Protein AF-P91517-F1 (afdb_monomer_lite)

InterPro domains:
  IPR002542 T20D4.11-like domain [PF01579] (38-197)
  IPR016638 Uncharacterised protein family UPF0376 [PIRSF015697] (1-198)

Sequence (199 aa):
MRGFLKFAILAAVLLALAYGDDEDEEASELERRRIRNCPEVTFKRMTGCVWEFGRFLKKVLFLDLEQRTLDRFRKSCLSMAECFDLIECKETGKFSRGKRIKDSCDVMNYLSKDFVPCLKRLERLDPAPTCFNKWKPFSDLNEVGPDTTPEEMEELCKNMLGKDNCMKDLVSRTCGGVMSQELVDRFEATSVFKQCDAD

Secondary structure (DSSP, 8-state):
-HHHHHHHHHHHHHHHHHS---------HHHHHHHHTSPP--HHHHHHHHHHHHHHHHHHHT--S-HHHHHHHHHHHHHHHHHHHHH----TTS--HHHHHHHHHHHHHHHHHTSHHHHHHHTT-SSPPHHHHH--TTHHHHH--TT--HHHHHHHHHHTTSGGGHHHHHHHHHH-HHHHHHHHHHHHTSTTGGGTT--

Foldseek 3Di:
DVVVVVVVVVVVVVVCVVCVDPPDDPQDPVRVVLVVQFADCDPVLVVQLVVLVVQLVVLVVVPDLDPVSLVSNLVSLLSNLVSQVNGDRDDPPADGPSLLSNLVSQLVSCCSPVVVVLVVQQVPDVVRDPLVVQDDLNPLSPPDDPPQDPVNLQCCLCQNCHHSVVNLVVCCVRPNNVVSVVNVVSSCPRRSNVCVPVD

Radius of gyration: 20.25 Å; chains: 1; bounding box: 51×62×45 Å

pLDDT: mean 76.57, std 15.53, range [36.84, 97.75]

Structure (mmCIF, N/CA/C/O backbone):
data_AF-P91517-F1
#
_entry.id   AF-P91517-F1
#
loop_
_atom_site.group_PDB
_atom_site.id
_atom_site.type_symbol
_atom_site.label_atom_id
_atom_site.label_alt_id
_atom_site.label_comp_id
_atom_site.label_asym_id
_atom_site.label_entity_id
_atom_site.label_seq_id
_atom_site.pdbx_PDB_ins_code
_atom_site.Cartn_x
_atom_site.Cartn_y
_atom_site.Cartn_z
_atom_site.occupancy
_atom_site.B_iso_or_equiv
_atom_site.auth_seq_id
_atom_site.auth_comp_id
_atom_site.auth_asym_id
_atom_site.auth_atom_id
_atom_site.pdbx_PDB_model_num
ATOM 1 N N . MET A 1 1 ? 6.687 43.510 -1.043 1.00 49.41 1 MET A N 1
ATOM 2 C CA . MET A 1 1 ? 8.048 43.115 -1.489 1.00 49.41 1 MET A CA 1
ATOM 3 C C . MET A 1 1 ? 8.543 41.789 -0.897 1.00 49.41 1 MET A C 1
ATOM 5 O O . MET A 1 1 ? 9.082 40.990 -1.646 1.00 49.41 1 MET A O 1
ATOM 9 N N . ARG A 1 2 ? 8.315 41.485 0.393 1.00 54.00 2 ARG A N 1
ATOM 10 C CA . ARG A 1 2 ? 8.827 40.263 1.067 1.00 54.00 2 ARG A CA 1
ATOM 11 C C . ARG A 1 2 ? 8.342 38.913 0.488 1.00 54.00 2 ARG A C 1
ATOM 13 O O . ARG A 1 2 ? 9.016 37.908 0.670 1.00 54.00 2 ARG A O 1
ATOM 20 N N . GLY A 1 3 ? 7.194 38.883 -0.200 1.00 49.84 3 GLY A N 1
ATOM 21 C CA . GLY A 1 3 ? 6.633 37.670 -0.821 1.00 49.84 3 GLY A CA 1
ATOM 22 C C . GLY A 1 3 ? 7.287 37.283 -2.153 1.00 49.84 3 GLY A C 1
ATOM 23 O O . GLY A 1 3 ? 7.595 36.115 -2.357 1.00 49.84 3 GLY A O 1
ATOM 24 N N . PHE A 1 4 ? 7.577 38.262 -3.018 1.00 60.88 4 PHE A N 1
ATOM 25 C CA . PHE A 1 4 ? 8.250 38.023 -4.303 1.00 60.88 4 PHE A CA 1
ATOM 26 C C . PHE A 1 4 ? 9.669 37.477 -4.116 1.00 60.88 4 PHE A C 1
ATOM 28 O O . PHE A 1 4 ? 10.083 36.595 -4.861 1.00 60.88 4 PHE A O 1
ATOM 35 N N . LEU A 1 5 ? 10.371 37.926 -3.069 1.00 66.31 5 LEU A N 1
ATOM 36 C CA . LEU A 1 5 ? 11.715 37.442 -2.751 1.00 66.31 5 LEU A CA 1
ATOM 37 C C . LEU A 1 5 ? 11.731 35.929 -2.459 1.00 66.31 5 LEU A C 1
ATOM 39 O O . LEU A 1 5 ? 12.640 35.235 -2.891 1.00 66.31 5 LEU A O 1
ATOM 43 N N . LYS A 1 6 ? 10.703 35.397 -1.778 1.00 68.00 6 LYS A N 1
ATOM 44 C CA . LYS A 1 6 ? 10.608 33.957 -1.472 1.00 68.00 6 LYS A CA 1
ATOM 45 C C . LYS A 1 6 ? 10.396 33.112 -2.727 1.00 68.00 6 LYS A C 1
ATOM 47 O O . LYS A 1 6 ? 11.026 32.070 -2.862 1.00 68.00 6 LYS A O 1
ATOM 52 N N . PHE A 1 7 ? 9.537 33.566 -3.642 1.00 69.00 7 PHE A N 1
ATOM 53 C CA . PHE A 1 7 ? 9.304 32.869 -4.910 1.00 69.00 7 PHE A CA 1
ATOM 54 C C . PHE A 1 7 ? 10.531 32.918 -5.826 1.00 69.00 7 PHE A C 1
ATOM 56 O O . PHE A 1 7 ? 10.845 31.913 -6.451 1.00 69.00 7 PHE A O 1
ATOM 63 N N . ALA A 1 8 ? 11.257 34.041 -5.853 1.00 68.44 8 ALA A N 1
ATOM 64 C CA . ALA A 1 8 ? 12.507 34.159 -6.601 1.00 68.44 8 ALA A CA 1
ATOM 65 C C . ALA A 1 8 ? 13.603 33.231 -6.050 1.00 68.44 8 ALA A C 1
ATOM 67 O O . ALA A 1 8 ? 14.271 32.565 -6.830 1.00 68.44 8 ALA A O 1
ATOM 68 N N . ILE A 1 9 ? 13.742 33.125 -4.721 1.00 75.75 9 ILE A N 1
ATOM 69 C CA . ILE A 1 9 ? 14.690 32.192 -4.090 1.00 75.75 9 ILE A CA 1
ATOM 70 C C . ILE A 1 9 ? 14.305 30.741 -4.396 1.00 75.75 9 ILE A C 1
ATOM 72 O O . ILE A 1 9 ? 15.164 29.966 -4.790 1.00 75.75 9 ILE A O 1
ATOM 76 N N . LEU A 1 10 ? 13.024 30.371 -4.282 1.00 72.00 10 LEU A N 1
ATOM 77 C CA . LEU A 1 10 ? 12.558 29.026 -4.643 1.00 72.00 10 LEU A CA 1
ATOM 78 C C . LEU A 1 10 ? 12.820 28.704 -6.120 1.00 72.00 10 LEU A C 1
ATOM 80 O O . LEU A 1 10 ? 13.284 27.613 -6.424 1.00 72.00 10 LEU A O 1
ATOM 84 N N . ALA A 1 11 ? 12.571 29.650 -7.029 1.00 67.88 11 ALA A N 1
ATOM 85 C CA . ALA A 1 11 ? 12.860 29.476 -8.450 1.00 67.88 11 ALA A CA 1
ATOM 86 C C . ALA A 1 11 ? 14.367 29.354 -8.723 1.00 67.88 11 ALA A C 1
ATOM 88 O O . ALA A 1 11 ? 14.764 28.504 -9.509 1.00 67.88 11 ALA A O 1
ATOM 89 N N . ALA A 1 12 ? 15.202 30.153 -8.052 1.00 68.00 12 ALA A N 1
ATOM 90 C CA . ALA A 1 12 ? 16.656 30.088 -8.173 1.00 68.00 12 ALA A CA 1
ATOM 91 C C . ALA A 1 12 ? 17.229 28.785 -7.603 1.00 68.00 12 ALA A C 1
ATOM 93 O O . ALA A 1 12 ? 18.100 28.199 -8.226 1.00 68.00 12 ALA A O 1
ATOM 94 N N . VAL A 1 13 ? 16.711 28.291 -6.473 1.00 73.94 13 VAL A N 1
ATOM 95 C CA . VAL A 1 13 ? 17.092 26.983 -5.914 1.00 73.94 13 VAL A CA 1
ATOM 96 C C . VAL A 1 13 ? 16.662 25.859 -6.853 1.00 73.94 13 VAL A C 1
ATOM 98 O O . VAL A 1 13 ? 17.449 24.964 -7.115 1.00 73.94 13 VAL A O 1
ATOM 101 N N . LEU A 1 14 ? 15.453 25.912 -7.422 1.00 61.59 14 LEU A N 1
ATOM 102 C CA . LEU A 1 14 ? 15.004 24.918 -8.404 1.00 61.59 14 LEU A CA 1
ATOM 103 C C . LEU A 1 14 ? 15.818 24.965 -9.703 1.00 61.59 14 LEU A C 1
ATOM 105 O O . LEU A 1 14 ? 16.096 23.917 -10.270 1.00 61.59 14 LEU A O 1
ATOM 109 N N . LEU A 1 15 ? 16.223 26.154 -10.157 1.00 59.94 15 LEU A N 1
ATOM 110 C CA . LEU A 1 15 ? 17.128 26.314 -11.296 1.00 59.94 15 LEU A CA 1
ATOM 111 C C . LEU A 1 15 ? 18.532 25.799 -10.965 1.00 59.94 15 LEU A C 1
ATOM 113 O O . LEU A 1 15 ? 19.093 25.072 -11.769 1.00 59.94 15 LEU A O 1
ATOM 117 N N . ALA A 1 16 ? 19.068 26.094 -9.782 1.00 56.78 16 ALA A N 1
ATOM 118 C CA . ALA A 1 16 ? 20.359 25.579 -9.330 1.00 56.78 16 ALA A CA 1
ATOM 119 C C . ALA A 1 16 ? 20.341 24.058 -9.108 1.00 56.78 16 ALA A C 1
ATOM 121 O O . ALA A 1 16 ? 21.356 23.413 -9.295 1.00 56.78 16 ALA A O 1
ATOM 122 N N . LEU A 1 17 ? 19.200 23.462 -8.753 1.00 58.12 17 LEU A N 1
ATOM 123 C CA . LEU A 1 17 ? 19.048 22.003 -8.695 1.00 58.12 17 LEU A CA 1
ATOM 124 C C . LEU A 1 17 ? 18.847 21.374 -10.083 1.00 58.12 17 LEU A C 1
ATOM 126 O O . LEU A 1 17 ? 19.152 20.202 -10.263 1.00 58.12 17 LEU A O 1
ATOM 130 N N . ALA A 1 18 ? 18.314 22.122 -11.052 1.00 56.59 18 ALA A N 1
ATOM 131 C CA . ALA A 1 18 ? 18.116 21.652 -12.425 1.00 56.59 18 ALA A CA 1
ATOM 132 C C . ALA A 1 18 ? 19.356 21.835 -13.317 1.00 56.59 18 ALA A C 1
ATOM 134 O O . ALA A 1 18 ? 19.486 21.127 -14.309 1.00 56.59 18 ALA A O 1
ATOM 135 N N . TYR A 1 19 ? 20.226 22.790 -12.978 1.00 44.59 19 TYR A N 1
ATOM 136 C CA . TYR A 1 19 ? 21.426 23.167 -13.733 1.00 44.59 19 TYR A CA 1
ATOM 137 C C . TYR A 1 19 ? 22.698 23.150 -12.876 1.00 44.59 19 TYR A C 1
ATOM 139 O O . TYR A 1 19 ? 23.691 23.740 -13.281 1.00 44.59 19 TYR A O 1
ATOM 147 N N . GLY A 1 20 ? 22.657 22.558 -11.680 1.00 40.06 20 GLY A N 1
ATOM 148 C CA . GLY A 1 20 ? 23.807 22.462 -10.784 1.00 40.06 20 GLY A CA 1
ATOM 149 C C . GLY A 1 20 ? 24.875 21.570 -11.390 1.00 40.06 20 GLY A C 1
ATOM 150 O O . GLY A 1 20 ? 24.823 20.364 -11.194 1.00 40.06 20 GLY A O 1
ATOM 151 N N . ASP A 1 21 ? 25.740 22.219 -12.164 1.00 39.28 21 ASP A N 1
ATOM 152 C CA . ASP A 1 21 ? 27.063 21.856 -12.657 1.00 39.28 21 ASP A CA 1
ATOM 153 C C . ASP A 1 21 ? 27.471 20.385 -12.482 1.00 39.28 21 ASP A C 1
ATOM 155 O O . ASP A 1 21 ? 27.988 19.972 -11.444 1.00 39.28 21 ASP A O 1
ATOM 159 N N . ASP A 1 22 ? 27.322 19.633 -13.576 1.00 40.72 22 ASP A N 1
ATOM 160 C CA . ASP A 1 22 ? 28.219 18.529 -13.916 1.00 40.72 22 ASP A CA 1
ATOM 161 C C . ASP A 1 22 ? 29.621 19.126 -14.187 1.00 40.72 22 ASP A C 1
ATOM 163 O O . ASP A 1 22 ? 30.014 19.335 -15.336 1.00 40.72 22 ASP A O 1
ATOM 167 N N . GLU A 1 23 ? 30.371 19.466 -13.136 1.00 39.88 23 GLU A N 1
ATOM 168 C CA . GLU A 1 23 ? 31.826 19.610 -13.241 1.00 39.88 23 GLU A CA 1
ATOM 169 C C . GLU A 1 23 ? 32.439 18.204 -13.283 1.00 39.88 23 GLU A C 1
ATOM 171 O O . GLU A 1 23 ? 32.551 17.527 -12.267 1.00 39.88 23 GLU A O 1
ATOM 176 N N . ASP A 1 24 ? 32.768 17.777 -14.505 1.00 37.88 24 ASP A N 1
ATOM 177 C CA . ASP A 1 24 ? 33.733 16.746 -14.907 1.00 37.88 24 ASP A CA 1
ATOM 178 C C . ASP A 1 24 ? 34.334 15.873 -13.783 1.00 37.88 24 ASP A C 1
ATOM 180 O O . ASP A 1 24 ? 35.500 16.014 -13.407 1.00 37.88 24 ASP A O 1
ATOM 184 N N . GLU A 1 25 ? 33.586 14.871 -13.326 1.00 41.53 25 GLU A N 1
ATOM 185 C CA . GLU A 1 25 ? 34.177 13.656 -12.766 1.00 41.53 25 GLU A CA 1
ATOM 186 C C . GLU A 1 25 ? 34.029 12.553 -13.813 1.00 41.53 25 GLU A C 1
ATOM 188 O O . GLU A 1 25 ? 32.977 12.420 -14.444 1.00 41.53 25 GLU A O 1
ATOM 193 N N . GLU A 1 26 ? 35.106 11.804 -14.075 1.00 44.44 26 GLU A N 1
ATOM 194 C CA . GLU A 1 26 ? 35.138 10.723 -15.060 1.00 44.44 26 GLU A CA 1
ATOM 195 C C . GLU A 1 26 ? 34.099 9.651 -14.710 1.00 44.44 26 GLU A C 1
ATOM 197 O O . GLU A 1 26 ? 34.399 8.633 -14.086 1.00 44.44 26 GLU A O 1
ATOM 202 N N . ALA A 1 27 ? 32.862 9.868 -15.154 1.00 49.25 27 ALA A N 1
ATOM 203 C CA . ALA A 1 27 ? 31.773 8.930 -15.011 1.00 49.25 27 ALA A CA 1
ATOM 204 C C . ALA A 1 27 ? 32.246 7.572 -15.534 1.00 49.25 27 ALA A C 1
ATOM 206 O O . ALA A 1 27 ? 32.703 7.434 -16.689 1.00 49.25 27 ALA A O 1
ATOM 207 N N . SER A 1 28 ? 32.142 6.567 -14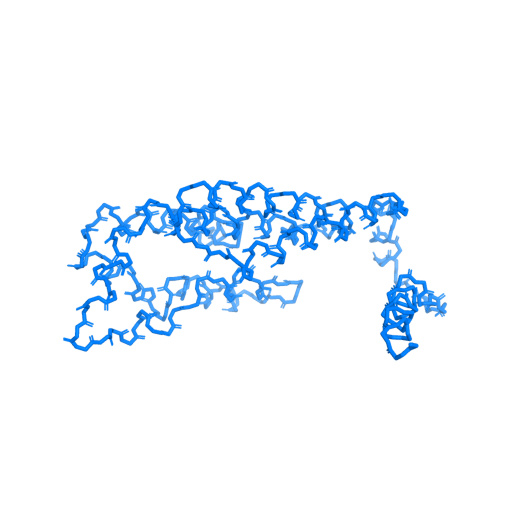.663 1.00 50.19 28 SER A N 1
ATOM 208 C CA . SER A 1 28 ? 32.474 5.186 -15.002 1.00 50.19 28 SER A CA 1
ATOM 209 C C . SER A 1 28 ? 31.757 4.783 -16.299 1.00 50.19 28 SER A C 1
ATOM 211 O O . SER A 1 28 ? 30.718 5.341 -16.661 1.00 50.19 28 SER A O 1
ATOM 213 N N . GLU A 1 29 ? 32.281 3.809 -17.048 1.00 52.25 29 GLU A N 1
ATOM 214 C CA . GLU A 1 29 ? 31.627 3.368 -18.293 1.00 52.25 29 GLU A CA 1
ATOM 215 C C . GLU A 1 29 ? 30.152 2.972 -18.059 1.00 52.25 29 GLU A C 1
ATOM 217 O O . GLU A 1 29 ? 29.293 3.212 -18.911 1.00 52.25 29 GLU A O 1
ATOM 222 N N . LEU A 1 30 ? 29.850 2.445 -16.866 1.00 48.69 30 LEU A N 1
ATOM 223 C CA . LEU A 1 30 ? 28.505 2.140 -16.379 1.00 48.69 30 LEU A CA 1
ATOM 224 C C . LEU A 1 30 ? 27.624 3.395 -16.292 1.00 48.69 30 LEU A C 1
ATOM 226 O O . LEU A 1 30 ? 26.482 3.386 -16.742 1.00 48.69 30 LEU A O 1
ATOM 230 N N . GLU A 1 31 ? 28.164 4.483 -15.760 1.00 51.06 31 GLU A N 1
ATOM 231 C CA . GLU A 1 31 ? 27.478 5.754 -15.549 1.00 51.06 31 GLU A CA 1
ATOM 232 C C . GLU A 1 31 ? 27.267 6.519 -16.859 1.00 51.06 31 GLU A C 1
ATOM 234 O O . GLU A 1 31 ? 26.167 6.999 -17.121 1.00 51.06 31 GLU A O 1
ATOM 239 N N . ARG A 1 32 ? 28.233 6.485 -17.786 1.00 50.44 32 ARG A N 1
ATOM 240 C CA . ARG A 1 32 ? 28.020 6.958 -19.168 1.00 50.44 32 ARG A CA 1
ATOM 241 C C . ARG A 1 32 ? 26.958 6.147 -19.909 1.00 50.44 32 ARG A C 1
ATOM 243 O O . ARG A 1 32 ? 26.173 6.709 -20.674 1.00 50.44 32 ARG A O 1
ATOM 250 N N . ARG A 1 33 ? 26.918 4.826 -19.704 1.00 49.91 33 ARG A N 1
ATOM 251 C CA . ARG A 1 33 ? 25.890 3.948 -20.288 1.00 49.91 33 ARG A CA 1
ATOM 252 C C . ARG A 1 33 ? 24.513 4.208 -19.655 1.00 49.91 33 ARG A C 1
ATOM 254 O O . ARG A 1 33 ? 23.519 4.171 -20.376 1.00 49.91 33 ARG A O 1
ATOM 261 N N . ARG A 1 34 ? 24.469 4.538 -18.356 1.00 49.75 34 ARG A N 1
ATOM 262 C CA . ARG A 1 34 ? 23.281 4.986 -17.610 1.00 49.75 34 ARG A CA 1
ATOM 263 C C . ARG A 1 34 ? 22.754 6.311 -18.177 1.00 49.75 34 ARG A C 1
ATOM 265 O O . ARG A 1 34 ? 21.620 6.325 -18.642 1.00 49.75 34 ARG A O 1
ATOM 272 N N . ILE A 1 35 ? 23.594 7.352 -18.274 1.00 56.47 35 ILE A N 1
ATOM 273 C CA . ILE A 1 35 ? 23.251 8.673 -18.847 1.00 56.47 35 ILE A CA 1
ATOM 274 C C . ILE A 1 35 ? 22.700 8.538 -20.274 1.00 56.47 35 ILE A C 1
ATOM 276 O O . ILE A 1 35 ? 21.678 9.132 -20.610 1.00 56.47 35 ILE A O 1
ATOM 280 N N . ARG A 1 36 ? 23.325 7.701 -21.116 1.00 55.62 36 ARG A N 1
ATOM 281 C CA . ARG A 1 36 ? 22.917 7.519 -22.522 1.00 55.62 36 ARG A CA 1
ATOM 282 C C . ARG A 1 36 ? 21.511 6.924 -22.687 1.00 55.62 36 ARG A C 1
ATOM 284 O O . ARG A 1 36 ? 20.892 7.132 -23.726 1.00 55.62 36 ARG A O 1
ATOM 291 N N . ASN A 1 37 ? 21.011 6.195 -21.689 1.00 60.69 37 ASN A N 1
ATOM 292 C CA . ASN A 1 37 ? 19.678 5.588 -21.713 1.00 60.69 37 ASN A CA 1
ATOM 293 C C . ASN A 1 37 ? 18.608 6.450 -21.023 1.00 60.69 37 ASN A C 1
ATOM 295 O O . ASN A 1 37 ? 17.437 6.059 -21.004 1.00 60.69 37 ASN A O 1
ATOM 299 N N . CYS A 1 38 ? 18.978 7.601 -20.455 1.00 66.19 38 CYS A N 1
ATOM 300 C CA . CYS A 1 38 ? 18.010 8.494 -19.841 1.00 66.19 38 CYS A CA 1
ATOM 301 C C . CYS A 1 38 ? 17.223 9.254 -20.925 1.00 66.19 38 CYS A C 1
ATOM 303 O O . CYS A 1 38 ? 17.808 9.723 -21.906 1.00 66.19 38 CYS A O 1
ATOM 305 N N . PRO A 1 39 ? 15.898 9.420 -20.772 1.00 66.69 39 PRO A N 1
ATOM 306 C CA . PRO A 1 39 ? 15.144 10.303 -21.648 1.00 66.69 39 PRO A CA 1
ATOM 307 C C . PRO A 1 39 ? 15.609 11.752 -21.462 1.00 66.69 39 PRO A C 1
ATOM 309 O O . PRO A 1 39 ? 15.755 12.226 -20.338 1.00 66.69 39 PRO A O 1
ATOM 312 N N . GLU A 1 40 ? 15.777 12.489 -22.562 1.00 66.44 40 GLU A N 1
ATOM 313 C CA . GLU A 1 40 ? 16.031 13.928 -22.488 1.00 66.44 40 GLU A CA 1
ATOM 314 C C . GLU A 1 40 ? 14.816 14.635 -21.856 1.00 66.44 40 GLU A C 1
ATOM 316 O O . GLU A 1 40 ? 13.685 14.612 -22.376 1.00 66.44 40 GLU A O 1
ATOM 321 N N . VAL A 1 41 ? 15.031 15.249 -20.691 1.00 67.00 41 VAL A N 1
ATOM 322 C CA . VAL A 1 41 ? 13.982 15.956 -19.955 1.00 67.00 41 VAL A CA 1
ATOM 323 C C . VAL A 1 41 ? 13.864 17.377 -20.491 1.00 67.00 41 VAL A C 1
ATOM 325 O O . VAL A 1 41 ? 14.519 18.307 -20.038 1.00 67.00 41 VAL A O 1
ATOM 328 N N . THR A 1 42 ? 12.976 17.574 -21.463 1.00 74.31 42 THR A N 1
ATOM 329 C CA . THR A 1 42 ? 12.686 18.927 -21.973 1.00 74.31 42 THR A CA 1
ATOM 330 C C . THR A 1 42 ? 12.067 19.825 -20.887 1.00 74.31 42 THR A C 1
ATOM 332 O O . THR A 1 42 ? 11.236 19.367 -20.095 1.00 74.31 42 THR A O 1
ATOM 335 N N . PHE A 1 43 ? 12.347 21.134 -20.920 1.00 74.69 43 PHE A N 1
ATOM 336 C CA . PHE A 1 43 ? 11.748 22.125 -20.006 1.00 74.69 43 PHE A CA 1
ATOM 337 C C . PHE A 1 43 ? 10.209 22.066 -19.962 1.00 74.69 43 PHE A C 1
ATOM 339 O O . PHE A 1 43 ? 9.597 22.196 -18.903 1.00 74.69 43 PHE A O 1
ATOM 346 N N . LYS A 1 44 ? 9.552 21.806 -21.102 1.00 75.75 44 LYS A N 1
ATOM 347 C CA . LYS A 1 44 ? 8.087 21.651 -21.178 1.00 75.75 44 LYS A CA 1
ATOM 348 C C . LYS A 1 44 ? 7.587 20.444 -20.373 1.00 75.75 44 LYS A C 1
ATOM 350 O O . LYS A 1 44 ? 6.546 20.528 -19.726 1.00 75.75 44 LYS A O 1
ATOM 355 N N . ARG A 1 45 ? 8.319 19.326 -20.403 1.00 74.69 45 ARG A N 1
ATOM 356 C CA . ARG A 1 45 ? 7.995 18.139 -19.595 1.00 74.69 45 ARG A CA 1
ATOM 357 C C . ARG A 1 45 ? 8.232 18.416 -18.117 1.00 74.69 45 ARG A C 1
ATOM 359 O O . ARG A 1 45 ? 7.338 18.162 -17.321 1.00 74.69 45 ARG A O 1
ATOM 366 N N . MET A 1 46 ? 9.371 19.017 -17.771 1.00 77.25 46 MET A N 1
ATOM 367 C CA . MET A 1 46 ? 9.703 19.385 -16.391 1.00 77.25 46 MET A CA 1
ATOM 368 C C . MET A 1 46 ? 8.671 20.350 -15.782 1.00 77.25 46 MET A C 1
ATOM 370 O O . MET A 1 46 ? 8.188 20.130 -14.676 1.00 77.25 46 MET A O 1
ATOM 374 N N . THR A 1 47 ? 8.259 21.387 -16.513 1.00 74.88 47 THR A N 1
ATOM 375 C CA . THR A 1 47 ? 7.233 22.333 -16.036 1.00 74.88 47 THR A CA 1
ATOM 376 C C . THR A 1 47 ? 5.850 21.691 -15.913 1.00 74.88 47 THR A C 1
ATOM 378 O O . THR A 1 47 ? 5.158 21.932 -14.924 1.00 74.88 47 THR A O 1
ATOM 381 N N . GLY A 1 48 ? 5.459 20.826 -16.857 1.00 80.81 48 GLY A N 1
ATOM 382 C CA . GLY A 1 48 ? 4.239 20.016 -16.743 1.00 80.81 48 GLY A CA 1
ATOM 383 C C . GLY A 1 48 ? 4.260 19.086 -15.523 1.00 80.81 48 GLY A C 1
ATOM 384 O O . GLY A 1 48 ? 3.276 18.990 -14.793 1.00 80.81 48 GLY A O 1
ATOM 385 N N . CYS A 1 49 ? 5.411 18.477 -15.251 1.00 80.50 49 CYS A N 1
ATOM 386 C CA . CYS A 1 49 ? 5.682 17.669 -14.067 1.00 80.50 49 CYS A CA 1
ATOM 387 C C . CYS A 1 49 ? 5.499 18.448 -12.757 1.00 80.50 49 CYS A C 1
ATOM 389 O O . CYS A 1 49 ? 4.746 18.028 -11.879 1.00 80.50 49 CYS A O 1
ATOM 391 N N . VAL A 1 50 ? 6.137 19.617 -12.644 1.00 78.12 50 VAL A N 1
ATOM 392 C CA . VAL A 1 50 ? 6.007 20.509 -11.479 1.00 78.12 50 VAL A CA 1
ATOM 393 C C . VAL A 1 50 ? 4.550 20.935 -11.272 1.00 78.12 50 VAL A C 1
ATOM 395 O O . VAL A 1 50 ? 4.071 21.000 -10.138 1.00 78.12 50 VAL A O 1
ATOM 398 N N . TRP A 1 51 ? 3.814 21.183 -12.357 1.00 78.06 51 TRP A N 1
ATOM 399 C CA . TRP A 1 51 ? 2.393 21.514 -12.294 1.00 78.06 51 TRP A CA 1
ATOM 400 C C . TRP A 1 51 ? 1.539 20.366 -11.740 1.00 78.06 51 TRP A C 1
ATOM 402 O O . TRP A 1 51 ? 0.717 20.585 -10.846 1.00 78.06 51 TRP A O 1
ATOM 412 N N . GLU A 1 52 ? 1.734 19.137 -12.225 1.00 78.00 52 GLU A N 1
ATOM 413 C CA . GLU A 1 52 ? 1.002 17.971 -11.717 1.00 78.00 52 GLU A CA 1
ATOM 414 C C . GLU A 1 52 ? 1.377 17.634 -10.269 1.00 78.00 52 GLU A C 1
ATOM 416 O O . GLU A 1 52 ? 0.488 17.322 -9.472 1.00 78.00 52 GLU A O 1
ATOM 421 N N . PHE A 1 53 ? 2.643 17.815 -9.885 1.00 74.06 53 PHE A N 1
ATOM 422 C CA . PHE A 1 53 ? 3.080 17.726 -8.491 1.00 74.06 53 PHE A CA 1
ATOM 423 C C . PHE A 1 53 ? 2.356 18.751 -7.604 1.00 74.06 53 PHE A C 1
ATOM 425 O O . PHE A 1 53 ? 1.777 18.394 -6.578 1.00 74.06 53 PHE A O 1
ATOM 432 N N . GLY A 1 54 ? 2.284 20.016 -8.032 1.00 73.50 54 GLY A N 1
ATOM 433 C CA . GLY A 1 54 ? 1.532 21.056 -7.323 1.00 73.50 54 GLY A CA 1
ATOM 434 C C . GLY A 1 54 ? 0.037 20.733 -7.202 1.00 73.50 54 GLY A C 1
ATOM 435 O O . GLY A 1 54 ? -0.568 20.932 -6.145 1.00 73.50 54 GLY A O 1
ATOM 436 N N . ARG A 1 55 ? -0.571 20.170 -8.255 1.00 75.38 55 ARG A N 1
ATOM 437 C CA . ARG A 1 55 ? -1.964 19.692 -8.225 1.00 75.38 55 ARG A CA 1
ATOM 438 C C . ARG A 1 55 ? -2.162 18.528 -7.260 1.00 75.38 55 ARG A C 1
ATOM 440 O O . ARG A 1 55 ? -3.197 18.484 -6.594 1.00 75.38 55 ARG A O 1
ATOM 447 N N . PHE A 1 56 ? -1.216 17.593 -7.214 1.00 71.75 56 PHE A N 1
ATOM 448 C CA . PHE A 1 56 ? -1.234 16.465 -6.292 1.00 71.75 56 PHE A CA 1
ATOM 449 C C . PHE A 1 56 ? -1.134 16.953 -4.847 1.00 71.75 56 PHE A C 1
ATOM 451 O O . PHE A 1 56 ? -2.049 16.685 -4.072 1.00 71.75 56 PHE A O 1
ATOM 458 N N . LEU A 1 57 ? -0.120 17.760 -4.516 1.00 70.88 57 LEU A N 1
ATOM 459 C CA . LEU A 1 57 ? 0.066 18.321 -3.174 1.00 70.88 57 LEU A CA 1
ATOM 460 C C . LEU A 1 57 ? -1.154 19.106 -2.699 1.00 70.88 57 LEU A C 1
ATOM 462 O O . LEU A 1 57 ? -1.614 18.907 -1.577 1.00 70.88 57 LEU A O 1
ATOM 466 N N . LYS A 1 58 ? -1.726 19.955 -3.563 1.00 73.62 58 LYS A N 1
ATOM 467 C CA . LYS A 1 58 ? -2.961 20.674 -3.238 1.00 73.62 58 LYS A CA 1
ATOM 468 C C . LYS A 1 58 ? -4.063 19.695 -2.834 1.00 73.62 58 LYS A C 1
ATOM 470 O O . LYS A 1 58 ? -4.751 19.934 -1.858 1.00 73.62 58 LYS A O 1
ATOM 475 N N . LYS A 1 59 ? -4.244 18.592 -3.558 1.00 69.56 59 LYS A N 1
ATOM 476 C CA . LYS A 1 59 ? -5.291 17.623 -3.219 1.00 69.56 59 LYS A CA 1
ATOM 477 C C . LYS A 1 59 ? -4.964 16.856 -1.949 1.00 69.56 59 LYS A C 1
ATOM 479 O O . LYS A 1 59 ? -5.856 16.785 -1.127 1.00 69.56 59 LYS A O 1
ATOM 484 N N . VAL A 1 60 ? -3.732 16.370 -1.761 1.00 67.00 60 VAL A N 1
ATOM 485 C CA . VAL A 1 60 ? -3.301 15.700 -0.515 1.00 67.00 60 VAL A CA 1
ATOM 486 C C . VAL A 1 60 ? -3.637 16.553 0.708 1.00 67.00 60 VAL A C 1
ATOM 488 O O . VAL A 1 60 ? -4.220 16.057 1.663 1.00 67.00 60 VAL A O 1
ATOM 491 N N . LEU A 1 61 ? -3.312 17.848 0.655 1.00 63.59 61 LEU A N 1
ATOM 492 C CA . LEU A 1 61 ? -3.537 18.782 1.761 1.00 63.59 61 LEU A CA 1
ATOM 493 C C . LEU A 1 61 ? -5.019 19.129 1.990 1.00 63.59 61 LEU A C 1
ATOM 495 O O . LEU A 1 61 ? -5.368 19.582 3.075 1.00 63.59 61 LEU A O 1
ATOM 499 N N . PHE A 1 62 ? -5.879 18.934 0.988 1.00 65.50 62 PHE A N 1
ATOM 500 C CA . PHE A 1 62 ? -7.319 19.220 1.041 1.00 65.50 62 PHE A CA 1
ATOM 501 C C . PHE A 1 62 ? -8.168 17.959 0.797 1.00 65.50 62 PHE A C 1
ATOM 503 O O . PHE A 1 62 ? -9.270 18.049 0.249 1.00 65.50 62 PHE A O 1
ATOM 510 N N . LEU A 1 63 ? -7.643 16.773 1.118 1.00 60.41 63 LEU A N 1
ATOM 511 C CA . LEU A 1 63 ? -8.351 15.508 0.932 1.00 60.41 63 LEU A CA 1
ATOM 512 C C . LEU A 1 63 ? -9.477 15.395 1.968 1.00 60.41 63 LEU A C 1
ATOM 514 O O . LEU A 1 63 ? -9.244 15.008 3.108 1.00 60.41 63 LEU A O 1
ATOM 518 N N . ASP A 1 64 ? -10.704 15.685 1.544 1.00 57.62 64 ASP A N 1
ATOM 519 C CA . ASP A 1 64 ? -11.912 15.156 2.182 1.00 57.62 64 ASP A CA 1
ATOM 520 C C . ASP A 1 64 ? -12.202 13.748 1.642 1.00 57.62 64 ASP A C 1
ATOM 522 O O . ASP A 1 64 ? -11.971 13.481 0.459 1.00 57.62 64 ASP A O 1
ATOM 526 N N . LEU A 1 65 ? -12.746 12.844 2.464 1.00 57.69 65 LEU A N 1
ATOM 527 C CA . LEU A 1 65 ? -13.091 11.458 2.081 1.00 57.69 65 LEU A CA 1
ATOM 528 C C . LEU A 1 65 ? -14.365 11.351 1.208 1.00 57.69 65 LEU A C 1
ATOM 530 O O . LEU A 1 65 ? -15.018 10.308 1.156 1.00 57.69 65 LEU A O 1
ATOM 534 N N . GLU A 1 66 ? -14.749 12.421 0.512 1.00 60.25 66 GLU A N 1
ATOM 535 C CA . GLU A 1 66 ? -15.861 12.396 -0.434 1.00 60.25 66 GLU A CA 1
ATOM 536 C C . GLU A 1 66 ? -15.494 11.649 -1.731 1.00 60.25 66 GLU A C 1
ATOM 538 O O . GLU A 1 66 ? -14.411 11.775 -2.293 1.00 60.25 66 GLU A O 1
ATOM 543 N N . GLN A 1 67 ? -16.429 10.903 -2.318 1.00 58.91 67 GLN A N 1
ATOM 544 C CA . GLN A 1 67 ? -16.137 10.100 -3.517 1.00 58.91 67 GLN A CA 1
ATOM 545 C C . GLN A 1 67 ? -15.586 10.924 -4.706 1.00 58.91 67 GLN A C 1
ATOM 547 O O . GLN A 1 67 ? -14.750 10.442 -5.474 1.00 58.91 67 GLN A O 1
ATOM 552 N N . ARG A 1 68 ? -16.027 12.184 -4.864 1.00 58.50 68 ARG A N 1
ATOM 553 C CA . ARG A 1 68 ? -15.568 13.082 -5.943 1.00 58.50 68 ARG A CA 1
ATOM 554 C C . ARG A 1 68 ? -14.142 13.595 -5.733 1.00 58.50 68 ARG A C 1
ATOM 556 O O . ARG A 1 68 ? -13.426 13.802 -6.717 1.00 58.50 68 ARG A O 1
ATOM 563 N N . THR A 1 69 ? -13.736 13.845 -4.492 1.00 72.94 69 THR A N 1
ATOM 564 C CA . THR A 1 69 ? -12.377 14.300 -4.165 1.00 72.94 69 THR A CA 1
ATOM 565 C C . THR A 1 69 ? -11.381 13.161 -4.368 1.00 72.94 69 THR A C 1
ATOM 567 O O . THR A 1 69 ? -10.309 13.403 -4.921 1.00 72.94 69 THR A O 1
ATOM 570 N N . LEU A 1 70 ? -11.780 11.919 -4.075 1.00 71.94 70 LEU A N 1
ATOM 571 C CA . LEU A 1 70 ? -10.963 10.717 -4.261 1.00 71.94 70 LEU A CA 1
ATOM 572 C C . LEU A 1 70 ? -10.657 10.389 -5.726 1.00 71.94 70 LEU A C 1
ATOM 574 O O . LEU A 1 70 ? -9.494 10.185 -6.067 1.00 71.94 70 LEU A O 1
ATOM 578 N N . ASP A 1 71 ? -11.647 10.420 -6.628 1.00 76.88 71 ASP A N 1
ATOM 579 C CA . ASP A 1 71 ? -11.389 10.213 -8.069 1.00 76.88 71 ASP A CA 1
ATOM 580 C C . ASP A 1 71 ? -10.433 11.284 -8.623 1.00 76.88 71 ASP A C 1
ATOM 582 O O . ASP A 1 71 ? -9.496 11.015 -9.383 1.00 76.88 71 ASP A O 1
ATOM 586 N N . ARG A 1 72 ? -10.623 12.533 -8.185 1.00 77.81 72 ARG A N 1
ATOM 587 C CA . ARG A 1 72 ? -9.767 13.652 -8.582 1.00 77.81 72 ARG A CA 1
ATOM 588 C C . ARG A 1 72 ? -8.352 13.518 -8.015 1.00 77.81 72 ARG A C 1
ATOM 590 O O . ARG A 1 72 ? -7.395 13.930 -8.682 1.00 77.81 72 ARG A O 1
ATOM 597 N N . PHE A 1 73 ? -8.223 13.007 -6.796 1.00 78.38 73 PHE A N 1
ATOM 598 C CA . PHE A 1 73 ? -6.951 12.704 -6.160 1.00 78.38 73 PHE A CA 1
ATOM 599 C C . PHE A 1 73 ? -6.221 11.594 -6.918 1.00 78.38 73 PHE A C 1
ATOM 601 O O . PHE A 1 73 ? -5.103 11.831 -7.377 1.00 78.38 73 PHE A O 1
ATOM 608 N N . ARG A 1 74 ? -6.895 10.466 -7.181 1.00 80.81 74 ARG A N 1
ATOM 609 C CA . ARG A 1 74 ? -6.358 9.348 -7.966 1.00 80.81 74 ARG A CA 1
ATOM 610 C C . ARG A 1 74 ? -5.803 9.818 -9.306 1.00 80.81 74 ARG A C 1
ATOM 612 O O . ARG A 1 74 ? -4.653 9.537 -9.618 1.00 80.81 74 ARG A O 1
ATOM 619 N N . LYS A 1 75 ? -6.576 10.603 -10.066 1.00 84.88 75 LYS A N 1
ATOM 620 C CA . LYS A 1 75 ? -6.123 11.173 -11.348 1.00 84.88 75 LYS A CA 1
ATOM 621 C C . LYS A 1 75 ? -4.851 12.013 -11.205 1.00 84.88 75 LYS A C 1
ATOM 623 O O . LYS A 1 75 ? -3.958 11.894 -12.027 1.00 84.88 75 LYS A O 1
ATOM 628 N N . SER A 1 76 ? -4.752 12.837 -10.156 1.00 83.81 76 SER A N 1
ATOM 629 C CA . SER A 1 76 ? -3.526 13.608 -9.878 1.00 83.81 76 SER A CA 1
ATOM 630 C C . SER A 1 76 ? -2.337 12.718 -9.552 1.00 83.81 76 SER A C 1
ATOM 632 O O . SER A 1 76 ? -1.224 13.012 -9.965 1.00 83.81 76 SER A O 1
ATOM 634 N N . CYS A 1 77 ? -2.580 11.663 -8.783 1.00 84.44 77 CYS A N 1
ATOM 635 C CA . CYS A 1 77 ? -1.551 10.733 -8.362 1.00 84.44 77 CYS A CA 1
ATOM 636 C C . CYS A 1 77 ? -0.998 9.958 -9.572 1.00 84.44 77 CYS A C 1
ATOM 638 O O . CYS A 1 77 ? 0.212 9.878 -9.748 1.00 84.44 77 CYS A O 1
ATOM 640 N N . LEU A 1 78 ? -1.873 9.503 -10.478 1.00 87.12 78 LEU A N 1
ATOM 641 C CA . LEU A 1 78 ? -1.468 8.862 -11.734 1.00 87.12 78 LEU A CA 1
ATOM 642 C C . LEU A 1 78 ? -0.717 9.820 -12.671 1.00 87.12 78 LEU A C 1
ATOM 644 O O . LEU A 1 78 ? 0.321 9.444 -13.202 1.00 87.12 78 LEU A O 1
ATOM 648 N N . SER A 1 79 ? -1.164 11.073 -12.814 1.00 86.25 79 SER A N 1
ATOM 649 C CA . SER A 1 79 ? -0.412 12.085 -13.574 1.00 86.25 79 SER A CA 1
ATOM 650 C C . SER A 1 79 ? 0.984 12.343 -12.996 1.00 86.25 79 SER A C 1
ATOM 652 O O . SER A 1 79 ? 1.938 12.559 -13.740 1.00 86.25 79 SER A O 1
ATOM 654 N N . MET A 1 80 ? 1.129 12.300 -11.669 1.00 82.56 80 MET A N 1
ATOM 655 C CA . MET A 1 80 ? 2.429 12.415 -11.012 1.00 82.56 80 MET A CA 1
ATOM 656 C C . MET A 1 80 ? 3.300 11.175 -11.254 1.00 82.56 80 MET A C 1
ATOM 658 O O . MET A 1 80 ? 4.480 11.322 -11.552 1.00 82.56 80 MET A O 1
ATOM 662 N N . ALA A 1 81 ? 2.7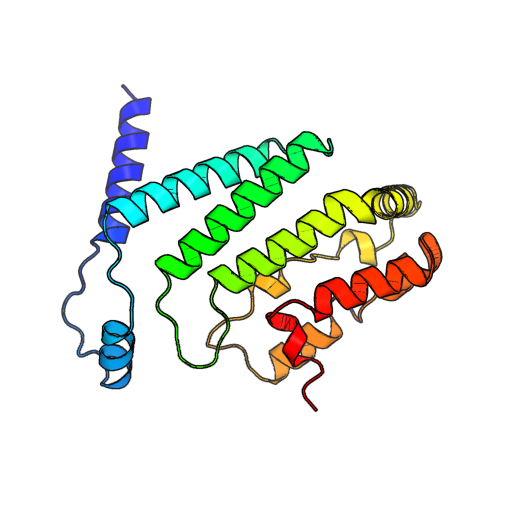30 9.970 -11.185 1.00 84.81 81 ALA A N 1
ATOM 663 C CA . ALA A 1 81 ? 3.433 8.734 -11.525 1.00 84.81 81 ALA A CA 1
ATOM 664 C C . ALA A 1 81 ? 3.990 8.767 -12.957 1.00 84.81 81 ALA A C 1
ATOM 666 O O . ALA A 1 81 ? 5.172 8.504 -13.165 1.00 84.81 81 ALA A O 1
ATOM 667 N N . GLU A 1 82 ? 3.161 9.168 -13.925 1.00 84.38 82 GLU A N 1
ATOM 668 C CA . GLU A 1 82 ? 3.560 9.338 -15.327 1.00 84.38 82 GLU A CA 1
ATOM 669 C C . GLU A 1 82 ? 4.676 10.375 -15.476 1.00 84.38 82 GLU A C 1
ATOM 671 O O . GLU A 1 82 ? 5.623 10.166 -16.226 1.00 84.38 82 GLU A O 1
ATOM 676 N N . CYS A 1 83 ? 4.599 11.481 -14.733 1.00 82.81 83 CYS A N 1
ATOM 677 C CA . CYS A 1 83 ? 5.668 12.468 -14.697 1.00 82.81 83 CYS A CA 1
ATOM 678 C C . CYS A 1 83 ? 6.999 11.855 -14.232 1.00 82.81 83 CYS A C 1
ATOM 680 O O . CYS A 1 83 ? 8.018 12.053 -14.892 1.00 82.81 83 CYS A O 1
ATOM 682 N N . PHE A 1 84 ? 6.999 11.098 -13.130 1.00 81.31 84 PHE A N 1
ATOM 683 C CA . PHE A 1 84 ? 8.215 10.451 -12.641 1.00 81.31 84 PHE A CA 1
ATOM 684 C C . PHE A 1 84 ? 8.751 9.422 -13.637 1.00 81.31 84 PHE A C 1
ATOM 686 O O . PHE A 1 84 ? 9.942 9.440 -13.917 1.00 81.31 84 PHE A O 1
ATOM 693 N N . ASP A 1 85 ? 7.885 8.620 -14.258 1.00 80.56 85 ASP A N 1
ATOM 694 C CA . ASP A 1 85 ? 8.287 7.683 -15.315 1.00 80.56 85 ASP A CA 1
ATOM 695 C C . ASP A 1 85 ? 8.934 8.381 -16.529 1.00 80.56 85 ASP A C 1
ATOM 697 O O . ASP A 1 85 ? 9.745 7.768 -17.226 1.00 80.56 85 ASP A O 1
ATOM 701 N N . LEU A 1 86 ? 8.574 9.641 -16.806 1.00 74.94 86 LEU A N 1
ATOM 702 C CA . LEU A 1 86 ? 9.121 10.425 -17.919 1.00 74.94 86 LEU A CA 1
ATOM 703 C C . LEU A 1 86 ? 10.476 11.068 -17.618 1.00 74.94 86 LEU A C 1
ATOM 705 O O . LEU A 1 86 ? 11.230 11.316 -18.559 1.00 74.94 86 LEU A O 1
ATOM 709 N N . ILE A 1 87 ? 10.751 11.405 -16.357 1.00 72.19 87 ILE A N 1
ATOM 710 C CA . ILE A 1 87 ? 12.002 12.068 -15.947 1.00 72.19 87 ILE A CA 1
ATOM 711 C C . ILE A 1 87 ? 13.020 11.097 -15.357 1.00 72.19 87 ILE A C 1
ATOM 713 O O . ILE A 1 87 ? 14.19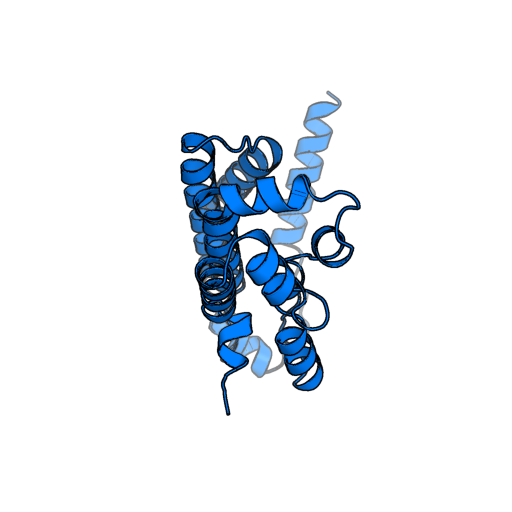0 11.437 -15.221 1.00 72.19 87 ILE A O 1
ATOM 717 N N . GLU A 1 88 ? 12.582 9.906 -14.965 1.00 71.94 88 GLU A N 1
ATOM 718 C CA . GLU A 1 88 ? 13.446 8.927 -14.338 1.00 71.94 88 GLU A CA 1
ATOM 719 C C . GLU A 1 88 ? 14.338 8.234 -15.362 1.00 71.94 88 GLU A C 1
ATOM 721 O O . GLU A 1 88 ? 13.884 7.672 -16.365 1.00 71.94 88 GLU A O 1
ATOM 726 N N . CYS A 1 89 ? 15.632 8.227 -15.059 1.00 69.94 89 CYS A N 1
ATOM 727 C CA . CYS A 1 89 ? 16.570 7.376 -15.752 1.00 69.94 89 CYS A CA 1
ATOM 728 C C . CYS A 1 89 ? 16.407 5.942 -15.252 1.00 69.94 89 CYS A C 1
ATOM 730 O O . CYS A 1 89 ? 16.701 5.635 -14.097 1.00 69.94 89 CYS A O 1
ATOM 732 N N . LYS A 1 90 ? 15.890 5.064 -16.111 1.00 65.62 90 LYS A N 1
ATOM 733 C CA . LYS A 1 90 ? 15.658 3.666 -15.748 1.00 65.62 90 LYS A CA 1
ATOM 734 C C . LYS A 1 90 ? 16.994 2.945 -15.604 1.00 65.62 90 LYS A C 1
ATOM 736 O O . LYS A 1 90 ? 17.676 2.706 -16.598 1.00 65.62 90 LYS A O 1
ATOM 741 N N . GLU A 1 91 ? 17.330 2.530 -14.391 1.00 60.66 91 GLU A N 1
ATOM 742 C CA . GLU A 1 91 ? 18.316 1.470 -14.204 1.00 60.66 91 GLU A CA 1
ATOM 743 C C . GLU A 1 91 ? 17.697 0.126 -14.609 1.00 60.66 91 GLU A C 1
ATOM 745 O O . GLU A 1 91 ? 16.544 -0.178 -14.292 1.00 60.66 91 GLU A O 1
ATOM 750 N N . THR A 1 92 ? 18.444 -0.686 -15.356 1.00 50.69 92 THR A N 1
ATOM 751 C CA . THR A 1 92 ? 17.995 -2.015 -15.780 1.00 50.69 92 THR A CA 1
ATOM 752 C C . THR A 1 92 ? 17.755 -2.901 -14.561 1.00 50.69 92 THR A C 1
ATOM 754 O O . THR A 1 92 ? 18.692 -3.182 -13.822 1.00 50.69 92 THR A O 1
ATOM 757 N N . GLY A 1 93 ? 16.519 -3.375 -14.380 1.00 51.38 93 GLY A N 1
ATOM 758 C CA . GLY A 1 93 ? 16.184 -4.429 -13.414 1.00 51.38 93 GLY A CA 1
ATOM 759 C C . GLY A 1 93 ? 15.385 -3.997 -12.180 1.00 51.38 93 GLY A C 1
ATOM 760 O O . GLY A 1 93 ? 14.872 -4.873 -11.494 1.00 51.38 93 GLY A O 1
ATOM 761 N N . LYS A 1 94 ? 15.197 -2.696 -11.913 1.00 60.59 94 LYS A N 1
ATOM 762 C CA . LYS A 1 94 ? 14.366 -2.215 -10.787 1.00 60.59 94 LYS A CA 1
ATOM 763 C C . LYS A 1 94 ? 13.153 -1.409 -11.265 1.00 60.59 94 LYS A C 1
ATOM 765 O O . LYS A 1 94 ? 13.148 -0.843 -12.358 1.00 60.59 94 LYS A O 1
ATOM 770 N N . PHE A 1 95 ? 12.076 -1.399 -10.474 1.00 65.56 95 PHE A N 1
ATOM 771 C CA . PHE A 1 95 ? 10.862 -0.647 -10.808 1.00 65.56 95 PHE A CA 1
ATOM 772 C C . PHE A 1 95 ? 11.127 0.856 -10.767 1.00 65.56 95 PHE A C 1
ATOM 774 O O . PHE A 1 95 ? 11.751 1.335 -9.823 1.00 65.56 95 PHE A O 1
ATOM 781 N N . SER A 1 96 ? 10.602 1.603 -11.740 1.00 73.56 96 SER A N 1
ATOM 782 C CA . SER A 1 96 ? 10.667 3.064 -11.728 1.00 73.56 96 SER A CA 1
ATOM 783 C C . SER A 1 96 ? 9.978 3.627 -10.476 1.00 73.56 96 SER A C 1
ATOM 785 O O . SER A 1 96 ? 8.948 3.115 -10.029 1.00 73.56 96 SER A O 1
ATOM 787 N N . ARG A 1 97 ? 10.519 4.698 -9.897 1.00 75.94 97 ARG A N 1
ATOM 788 C CA . ARG A 1 97 ? 9.844 5.592 -8.950 1.00 75.94 97 ARG A CA 1
ATOM 789 C C . ARG A 1 97 ? 8.455 5.962 -9.457 1.00 75.94 97 ARG A C 1
ATOM 791 O O . ARG A 1 97 ? 7.520 5.954 -8.663 1.00 75.94 97 ARG A O 1
ATOM 798 N N . GLY A 1 98 ? 8.284 6.211 -10.758 1.00 80.56 98 GLY A N 1
ATOM 799 C CA . GLY A 1 98 ? 6.953 6.427 -11.333 1.00 80.56 98 GLY A CA 1
ATOM 800 C C . GLY A 1 98 ? 6.016 5.228 -11.140 1.00 80.56 98 GLY A C 1
ATOM 801 O O . GLY A 1 98 ? 4.892 5.400 -10.665 1.00 80.56 98 GLY A O 1
ATOM 802 N N . LYS A 1 99 ? 6.494 3.997 -11.353 1.00 83.44 99 LYS A N 1
ATOM 803 C CA . LYS A 1 99 ? 5.733 2.775 -11.055 1.00 83.44 99 LYS A CA 1
ATOM 804 C C . LYS A 1 99 ? 5.431 2.605 -9.561 1.00 83.44 99 LYS A C 1
ATOM 806 O O . LYS A 1 99 ? 4.293 2.296 -9.228 1.00 83.44 99 LYS A O 1
ATOM 811 N N . ARG A 1 100 ? 6.381 2.875 -8.658 1.00 82.56 100 ARG A N 1
ATOM 812 C CA . ARG A 1 100 ? 6.140 2.820 -7.197 1.00 82.56 100 ARG A CA 1
ATOM 813 C C . ARG A 1 100 ? 5.096 3.840 -6.742 1.00 82.56 100 ARG A C 1
ATOM 815 O O . ARG A 1 100 ? 4.217 3.526 -5.936 1.00 82.56 100 ARG A O 1
ATOM 822 N N . ILE A 1 101 ? 5.140 5.046 -7.309 1.00 83.44 101 ILE A N 1
ATOM 823 C CA . ILE A 1 101 ? 4.114 6.067 -7.085 1.00 83.44 101 ILE A CA 1
ATOM 824 C C . ILE A 1 101 ? 2.773 5.561 -7.601 1.00 83.44 101 ILE A C 1
ATOM 826 O O . ILE A 1 101 ? 1.799 5.619 -6.860 1.00 83.44 101 ILE A O 1
ATOM 830 N N . LYS A 1 102 ? 2.712 5.013 -8.820 1.00 86.81 102 LYS A N 1
ATOM 831 C CA . LYS A 1 102 ? 1.481 4.442 -9.385 1.00 86.81 102 LYS A CA 1
ATOM 832 C C . LYS A 1 102 ? 0.871 3.374 -8.478 1.00 86.81 102 LYS A C 1
ATOM 834 O O . LYS A 1 102 ? -0.329 3.425 -8.215 1.00 86.81 102 LYS A O 1
ATOM 839 N N . ASP A 1 103 ? 1.684 2.457 -7.967 1.00 88.44 103 ASP A N 1
ATOM 840 C CA . ASP A 1 103 ? 1.218 1.405 -7.065 1.00 88.44 103 ASP A CA 1
ATOM 841 C C . ASP A 1 103 ? 0.694 1.995 -5.750 1.00 88.44 103 ASP A C 1
ATOM 843 O O . ASP A 1 103 ? -0.404 1.652 -5.308 1.00 88.44 103 ASP A O 1
ATOM 847 N N . SER A 1 104 ? 1.413 2.970 -5.183 1.00 85.00 104 SER A N 1
ATOM 848 C CA . SER A 1 104 ? 0.970 3.716 -3.999 1.00 85.00 104 SER A CA 1
ATOM 849 C C . SER A 1 104 ? -0.360 4.438 -4.247 1.00 85.00 104 SER A C 1
ATOM 851 O O . SER A 1 104 ? -1.246 4.422 -3.392 1.00 85.00 104 SER A O 1
ATOM 853 N N . CYS A 1 105 ? -0.547 5.034 -5.430 1.00 85.56 105 CYS A N 1
ATOM 854 C CA . CYS A 1 105 ? -1.796 5.679 -5.832 1.00 85.56 105 CYS A CA 1
ATOM 855 C C . CYS A 1 105 ? -2.965 4.697 -5.870 1.00 85.56 105 CYS A C 1
ATOM 857 O O . CYS A 1 105 ? -4.072 5.030 -5.443 1.00 85.56 105 CYS A O 1
ATOM 859 N N . ASP A 1 106 ? -2.741 3.505 -6.417 1.00 87.31 106 ASP A N 1
ATOM 860 C CA . ASP A 1 106 ? -3.783 2.500 -6.554 1.00 87.31 106 ASP A CA 1
ATOM 861 C C . ASP A 1 106 ? -4.152 1.869 -5.200 1.00 87.31 106 ASP A C 1
ATOM 863 O O . ASP A 1 106 ? -5.344 1.689 -4.929 1.00 87.31 106 ASP A O 1
ATOM 867 N N . VAL A 1 107 ? -3.171 1.612 -4.325 1.00 87.81 107 VAL A N 1
ATOM 868 C CA . VAL A 1 107 ? -3.409 1.188 -2.932 1.00 87.81 107 VAL A CA 1
ATOM 869 C C . VAL A 1 107 ? -4.174 2.267 -2.170 1.00 87.81 107 VAL A C 1
ATOM 871 O O . VAL A 1 107 ? -5.199 1.978 -1.556 1.00 87.81 107 VAL A O 1
ATOM 874 N N . MET A 1 108 ? -3.752 3.531 -2.259 1.00 85.00 108 MET A N 1
ATOM 875 C CA . MET A 1 108 ? -4.443 4.636 -1.591 1.00 85.00 108 MET A CA 1
ATOM 876 C C . MET A 1 108 ? -5.878 4.800 -2.089 1.00 85.00 108 MET A C 1
ATOM 878 O O . MET A 1 108 ? -6.791 4.994 -1.294 1.00 85.00 108 MET A O 1
ATOM 882 N N . ASN A 1 109 ? -6.106 4.658 -3.395 1.00 84.62 109 ASN A N 1
ATOM 883 C CA . ASN A 1 109 ? -7.451 4.702 -3.952 1.00 84.62 109 ASN A CA 1
ATOM 884 C C . ASN A 1 109 ? -8.348 3.579 -3.401 1.00 84.62 109 ASN A C 1
ATOM 886 O O . ASN A 1 109 ? -9.516 3.834 -3.122 1.00 84.62 109 ASN A O 1
ATOM 890 N N . TYR A 1 110 ? -7.822 2.362 -3.238 1.00 87.62 110 TYR A N 1
ATOM 891 C CA . TYR A 1 110 ? -8.553 1.272 -2.583 1.00 87.62 110 TYR A CA 1
ATOM 892 C C . TYR A 1 110 ? -8.857 1.607 -1.115 1.00 87.62 110 TYR A C 1
ATOM 894 O O . TYR A 1 110 ? -10.020 1.572 -0.706 1.00 87.62 110 TYR A O 1
ATOM 902 N N . LEU A 1 111 ? -7.835 2.016 -0.351 1.00 86.44 111 LEU A N 1
ATOM 903 C CA . LEU A 1 111 ? -7.967 2.340 1.071 1.00 86.44 111 LEU A CA 1
ATOM 904 C C . LEU A 1 111 ? -9.001 3.447 1.321 1.00 86.44 111 LEU A C 1
ATOM 906 O O . LEU A 1 111 ? -9.804 3.364 2.248 1.00 86.44 111 LEU A O 1
ATOM 910 N N . SER A 1 112 ? -9.017 4.469 0.468 1.00 83.25 112 SER A N 1
ATOM 911 C CA . SER A 1 112 ? -9.919 5.609 0.611 1.00 83.25 112 SER A CA 1
ATOM 912 C C . SER A 1 112 ? -11.304 5.399 0.005 1.00 83.25 112 SER A C 1
ATOM 914 O O . SER A 1 112 ? -12.165 6.246 0.212 1.00 83.25 112 SER A O 1
ATOM 916 N N . LYS A 1 113 ? -11.558 4.308 -0.724 1.00 85.25 113 LYS A N 1
ATOM 917 C CA . LYS A 1 113 ? -12.862 4.059 -1.350 1.00 85.25 113 LYS A CA 1
ATOM 918 C C . LYS A 1 113 ? -13.514 2.794 -0.815 1.00 85.25 113 LYS A C 1
ATOM 920 O O . LYS A 1 113 ? -14.504 2.870 -0.092 1.00 85.25 113 LYS A O 1
ATOM 925 N N . ASP A 1 114 ? -12.954 1.649 -1.171 1.00 88.44 114 ASP A N 1
ATOM 926 C CA . ASP A 1 114 ? -13.588 0.352 -0.957 1.00 88.44 114 ASP A CA 1
ATOM 927 C C . ASP A 1 114 ? -13.330 -0.148 0.478 1.00 88.44 114 ASP A C 1
ATOM 929 O O . ASP A 1 114 ? -14.193 -0.770 1.093 1.00 88.44 114 ASP A O 1
ATOM 933 N N . PHE A 1 115 ? -12.195 0.239 1.071 1.00 89.88 115 PHE A N 1
ATOM 934 C CA . PHE A 1 115 ? -11.799 -0.156 2.427 1.00 89.88 115 PHE A CA 1
ATOM 935 C C . PHE A 1 115 ? -12.322 0.772 3.546 1.00 89.88 115 PHE A C 1
ATOM 937 O O . PHE A 1 115 ? -12.238 0.438 4.731 1.00 89.88 115 PHE A O 1
ATOM 944 N N . VAL A 1 116 ? -12.909 1.929 3.207 1.00 89.56 116 VAL A N 1
ATOM 945 C CA . VAL A 1 116 ? -13.422 2.920 4.182 1.00 89.56 116 VAL A CA 1
ATOM 946 C C . VAL A 1 116 ? -14.376 2.331 5.225 1.00 89.56 116 VAL A C 1
ATOM 948 O O . VAL A 1 116 ? -14.253 2.690 6.400 1.00 89.56 116 VAL A O 1
ATOM 951 N N . PRO A 1 117 ? -15.329 1.441 4.877 1.00 91.25 117 PRO A N 1
ATOM 952 C CA . PRO A 1 117 ? -16.188 0.821 5.879 1.00 91.25 117 PRO A CA 1
ATOM 953 C C . PRO A 1 117 ? -15.403 0.074 6.962 1.00 91.25 117 PRO A C 1
ATOM 955 O O . PRO A 1 117 ? -15.820 0.091 8.119 1.00 91.25 117 PRO A O 1
ATOM 958 N N . CYS A 1 118 ? -14.272 -0.545 6.611 1.00 93.75 118 CYS A N 1
ATOM 959 C CA . CYS A 1 118 ? -13.405 -1.222 7.569 1.00 93.75 118 CYS A CA 1
ATOM 960 C C . CYS A 1 118 ? -12.554 -0.252 8.373 1.00 93.75 118 CYS A C 1
ATOM 962 O O . CYS A 1 118 ? -12.513 -0.388 9.593 1.00 93.75 118 CYS A O 1
ATOM 964 N N . LEU A 1 119 ? -11.969 0.772 7.740 1.00 90.31 119 LEU A N 1
ATOM 965 C CA . LEU A 1 119 ? -11.256 1.835 8.462 1.00 90.31 119 LEU A CA 1
ATOM 966 C C . LEU A 1 119 ? -12.129 2.430 9.572 1.00 90.31 119 LEU A C 1
ATOM 968 O O . LEU A 1 119 ? -11.715 2.466 10.725 1.00 90.31 119 LEU A O 1
ATOM 972 N N . LYS A 1 120 ? -13.396 2.742 9.272 1.00 91.06 120 LYS A N 1
ATOM 973 C CA . LYS A 1 120 ? -14.359 3.238 10.270 1.00 91.06 120 LYS A CA 1
ATOM 974 C C . LYS A 1 120 ? -14.648 2.252 11.403 1.00 91.06 120 L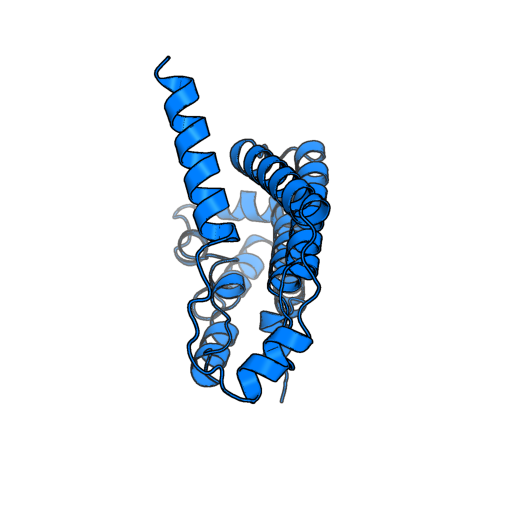YS A C 1
ATOM 976 O O . LYS A 1 120 ? -15.042 2.680 12.483 1.00 91.06 120 LYS A O 1
ATOM 981 N N . ARG A 1 121 ? -14.548 0.938 11.170 1.00 94.69 121 ARG A N 1
ATOM 982 C CA . ARG A 1 121 ? -14.697 -0.069 12.236 1.00 94.69 121 ARG A CA 1
ATOM 983 C C . ARG A 1 121 ? -13.436 -0.142 13.088 1.00 94.69 121 ARG A C 1
ATOM 985 O O . ARG A 1 121 ? -13.563 -0.169 14.304 1.00 94.69 121 ARG A O 1
ATOM 992 N N . LEU A 1 122 ? -12.260 -0.121 12.461 1.00 92.94 122 LEU A N 1
ATOM 993 C CA . LEU A 1 122 ? -10.961 -0.119 13.137 1.00 92.94 122 LEU A CA 1
ATOM 994 C C . LEU A 1 122 ? -10.789 1.116 14.032 1.00 92.94 122 LEU A C 1
ATOM 996 O O . LEU A 1 122 ? -10.390 0.975 15.181 1.00 92.94 122 LEU A O 1
ATOM 1000 N N . GLU A 1 123 ? -11.173 2.299 13.549 1.00 89.94 123 GLU A N 1
ATOM 1001 C CA . GLU A 1 123 ? -11.140 3.566 14.301 1.00 89.94 123 GLU A CA 1
ATOM 1002 C C . GLU A 1 123 ? -12.067 3.583 15.527 1.00 89.94 123 GLU A C 1
ATOM 1004 O O . GLU A 1 123 ? -11.853 4.361 16.451 1.00 89.94 123 GLU A O 1
ATOM 1009 N N . ARG A 1 124 ? -13.112 2.746 15.540 1.00 94.69 124 ARG A N 1
ATOM 1010 C CA . ARG A 1 124 ? -14.061 2.630 16.662 1.00 94.69 124 ARG A CA 1
ATOM 1011 C C . ARG A 1 124 ? -13.645 1.598 17.703 1.00 94.69 124 ARG A C 1
ATOM 1013 O O . ARG A 1 124 ? -14.334 1.469 18.712 1.00 94.69 124 ARG A O 1
ATOM 1020 N N . LEU A 1 125 ? -12.591 0.825 17.445 1.00 94.31 125 LEU A N 1
ATOM 1021 C CA . LEU A 1 125 ? -12.074 -0.116 18.428 1.00 94.31 125 LEU A CA 1
ATOM 1022 C C . LEU A 1 125 ? -11.444 0.668 19.579 1.00 94.31 125 LEU A C 1
ATOM 1024 O O . LEU A 1 125 ? -10.564 1.499 19.362 1.00 94.31 125 LEU A O 1
ATOM 1028 N N . ASP A 1 126 ? -11.894 0.374 20.795 1.00 92.38 126 ASP A N 1
ATOM 1029 C CA . ASP A 1 126 ? -11.370 0.949 22.028 1.00 92.38 126 ASP A CA 1
ATOM 1030 C C . ASP A 1 126 ? -10.946 -0.195 22.973 1.00 92.38 126 ASP A C 1
ATOM 1032 O O . ASP A 1 126 ? -11.795 -1.008 23.357 1.00 92.38 126 ASP A O 1
ATOM 1036 N N . PRO A 1 127 ? -9.645 -0.332 23.301 1.00 92.25 127 PRO A N 1
ATOM 1037 C CA . PRO A 1 127 ? -8.552 0.552 22.897 1.00 92.25 127 PRO A CA 1
ATOM 1038 C C . PRO A 1 127 ? -8.202 0.434 21.409 1.00 92.25 127 PRO A C 1
ATOM 1040 O O . PRO A 1 127 ? -8.304 -0.640 20.809 1.00 92.25 127 PRO A O 1
ATOM 1043 N N . ALA A 1 128 ? -7.708 1.537 20.839 1.00 90.38 128 ALA A N 1
ATOM 1044 C CA . ALA A 1 128 ? -7.191 1.556 19.476 1.00 90.38 128 ALA A CA 1
ATOM 1045 C C . ALA A 1 128 ? -6.062 0.509 19.322 1.00 90.38 128 ALA A C 1
ATOM 1047 O O . ALA A 1 128 ? -5.063 0.574 20.053 1.00 90.38 128 ALA A O 1
ATOM 1048 N N . PRO A 1 129 ? -6.174 -0.454 18.387 1.00 93.25 129 PRO A N 1
ATOM 1049 C CA . PRO A 1 129 ? -5.180 -1.508 18.235 1.00 93.25 129 PRO A CA 1
ATOM 1050 C C . PRO A 1 129 ? -3.798 -0.946 17.895 1.00 93.25 129 PRO A C 1
ATOM 1052 O O . PRO A 1 129 ? -3.641 -0.160 16.961 1.00 93.25 129 PRO A O 1
ATOM 1055 N N . THR A 1 130 ? -2.758 -1.413 18.593 1.00 94.69 130 THR A N 1
ATOM 1056 C CA . THR A 1 130 ? -1.371 -0.977 18.345 1.00 94.69 130 THR A CA 1
ATOM 1057 C C . THR A 1 130 ? -0.933 -1.208 16.900 1.00 94.69 130 THR A C 1
ATOM 1059 O O . THR A 1 130 ? -0.204 -0.388 16.351 1.00 94.69 130 THR A O 1
ATOM 1062 N N . CYS A 1 131 ? -1.394 -2.301 16.287 1.00 93.94 131 CYS A N 1
ATOM 1063 C CA . CYS A 1 131 ? -1.130 -2.603 14.885 1.00 93.94 131 CYS A CA 1
ATOM 1064 C C . CYS A 1 131 ? -1.633 -1.483 13.959 1.00 93.94 131 CYS A C 1
ATOM 1066 O O . CYS A 1 131 ? -0.850 -0.937 13.189 1.00 93.94 131 CYS A O 1
ATOM 1068 N N . PHE A 1 132 ? -2.898 -1.073 14.110 1.00 92.19 132 PHE A N 1
ATOM 1069 C CA . PHE A 1 132 ? -3.503 -0.016 13.297 1.00 92.19 132 PHE A CA 1
ATOM 1070 C C . PHE A 1 132 ? -2.768 1.321 13.450 1.00 92.19 132 PHE A C 1
ATOM 1072 O O . PHE A 1 132 ? -2.432 1.955 12.458 1.00 92.19 132 PHE A O 1
ATOM 1079 N N . ASN A 1 133 ? -2.426 1.705 14.683 1.00 89.50 133 ASN A N 1
ATOM 1080 C CA . ASN A 1 133 ? -1.747 2.977 14.955 1.00 89.50 133 ASN A CA 1
ATOM 1081 C C . ASN A 1 133 ? -0.299 3.037 14.445 1.00 89.50 133 ASN A C 1
ATOM 1083 O O . ASN A 1 133 ? 0.229 4.124 14.218 1.00 89.50 133 ASN A O 1
ATOM 1087 N N . LYS A 1 134 ? 0.374 1.887 14.329 1.00 90.44 134 LYS A N 1
ATOM 1088 C CA . LYS A 1 134 ? 1.773 1.814 13.881 1.00 90.44 134 LYS A CA 1
ATOM 1089 C C . LYS A 1 134 ? 1.914 1.507 12.397 1.00 90.44 134 LYS A C 1
ATOM 1091 O O . LYS A 1 134 ? 3.005 1.690 11.863 1.00 90.44 134 LYS A O 1
ATOM 1096 N N . TRP A 1 135 ? 0.860 1.025 11.748 1.00 87.88 135 TRP A N 1
ATOM 1097 C CA . TRP A 1 135 ? 0.933 0.629 10.353 1.00 87.88 135 TRP A CA 1
ATOM 1098 C C . TRP A 1 135 ? 1.091 1.845 9.440 1.00 87.88 135 TRP A C 1
ATOM 1100 O O . TRP A 1 135 ? 0.268 2.761 9.432 1.00 87.88 135 TRP A O 1
ATOM 1110 N N . LYS A 1 136 ? 2.169 1.836 8.655 1.00 83.81 136 LYS A N 1
ATOM 1111 C CA . LYS A 1 136 ? 2.485 2.848 7.650 1.00 83.81 136 LYS A CA 1
ATOM 1112 C C . LYS A 1 136 ? 2.462 2.185 6.269 1.00 83.81 136 LYS A C 1
ATOM 1114 O O . LYS A 1 136 ? 3.509 1.809 5.767 1.00 83.81 136 LYS A O 1
ATOM 1119 N N . PRO A 1 137 ? 1.297 2.065 5.613 1.00 73.56 137 PRO A N 1
ATOM 1120 C CA . PRO A 1 137 ? 1.156 1.303 4.365 1.00 73.56 137 PRO A CA 1
ATOM 1121 C C . PRO A 1 137 ? 2.040 1.770 3.194 1.00 73.56 137 PRO A C 1
ATOM 1123 O O . PRO A 1 137 ? 2.136 1.080 2.185 1.00 73.56 137 PRO A O 1
ATOM 1126 N N . PHE A 1 138 ? 2.649 2.954 3.290 1.00 73.31 138 PHE A N 1
ATOM 1127 C CA . PHE A 1 138 ? 3.422 3.563 2.210 1.00 73.31 138 PHE A CA 1
ATOM 1128 C C . PHE A 1 138 ? 4.886 3.846 2.573 1.00 73.31 138 PHE A C 1
ATOM 1130 O O . PHE A 1 138 ? 5.587 4.371 1.712 1.00 73.31 138 PHE A O 1
ATOM 1137 N N . SER A 1 139 ? 5.364 3.574 3.799 1.00 71.88 139 SER A N 1
ATOM 1138 C CA . SER A 1 139 ? 6.806 3.731 4.095 1.00 71.88 139 SER A CA 1
ATOM 1139 C C . SER A 1 139 ? 7.613 2.798 3.201 1.00 71.88 139 SER A C 1
ATOM 1141 O O . SER A 1 139 ? 8.440 3.231 2.405 1.00 71.88 139 SER A O 1
ATOM 1143 N N . ASP A 1 140 ? 7.206 1.539 3.210 1.00 69.19 140 ASP A N 1
ATOM 1144 C CA . ASP A 1 140 ? 7.913 0.416 2.612 1.00 69.19 140 ASP A CA 1
ATOM 1145 C C . ASP A 1 140 ? 7.910 0.505 1.077 1.00 69.19 140 ASP A C 1
ATOM 1147 O O . ASP A 1 140 ? 8.912 0.250 0.413 1.00 69.19 140 ASP A O 1
ATOM 1151 N N . LEU A 1 141 ? 6.806 0.995 0.494 1.00 67.44 141 LEU A N 1
ATOM 1152 C CA . LEU A 1 141 ? 6.694 1.240 -0.949 1.00 67.44 141 LEU A CA 1
ATOM 1153 C C . LEU A 1 141 ? 7.658 2.327 -1.457 1.00 67.44 141 LEU A C 1
ATOM 1155 O O . LEU A 1 141 ? 7.940 2.384 -2.656 1.00 67.44 141 LEU A O 1
ATOM 1159 N N . ASN A 1 142 ? 8.144 3.197 -0.569 1.00 65.25 142 ASN A N 1
ATOM 1160 C CA . ASN A 1 142 ? 9.049 4.294 -0.907 1.00 65.25 142 ASN A CA 1
ATOM 1161 C C . ASN A 1 142 ? 10.506 4.037 -0.488 1.00 65.25 142 ASN A C 1
ATOM 1163 O O . ASN A 1 142 ? 11.388 4.710 -1.020 1.00 65.25 142 ASN A O 1
ATOM 1167 N N . GLU A 1 143 ? 10.758 3.087 0.416 1.00 67.31 143 GLU A N 1
ATOM 1168 C CA . GLU A 1 143 ? 12.092 2.771 0.951 1.00 67.31 143 GLU A CA 1
ATOM 1169 C C . GLU A 1 143 ? 12.919 1.857 0.033 1.00 67.31 143 GLU A C 1
ATOM 1171 O O . GLU A 1 143 ? 14.147 1.896 0.073 1.00 67.31 143 GLU A O 1
ATOM 1176 N N . VAL A 1 144 ? 12.279 1.102 -0.868 1.00 71.56 144 VAL A N 1
ATOM 1177 C CA . VAL A 1 144 ? 13.006 0.249 -1.820 1.00 71.56 144 VAL A CA 1
ATOM 1178 C C . VAL A 1 144 ? 13.744 1.081 -2.873 1.00 71.56 144 VAL A C 1
ATOM 1180 O O . VAL A 1 144 ? 13.147 1.845 -3.644 1.00 71.56 144 VAL A O 1
ATOM 1183 N N . GLY A 1 145 ? 15.059 0.877 -2.937 1.00 69.75 145 GLY A N 1
ATOM 1184 C CA . GLY A 1 145 ? 16.000 1.603 -3.781 1.00 69.75 145 GLY A CA 1
ATOM 1185 C C . GLY A 1 145 ? 17.055 0.706 -4.446 1.00 69.75 145 GLY A C 1
ATOM 1186 O O . GLY A 1 145 ? 16.980 -0.526 -4.380 1.00 69.75 145 GLY A O 1
ATOM 1187 N N . PRO A 1 146 ? 18.037 1.306 -5.144 1.00 63.88 146 PRO A N 1
ATOM 1188 C CA . PRO A 1 146 ? 19.123 0.580 -5.808 1.00 63.88 146 PRO A CA 1
ATOM 1189 C C . PRO A 1 146 ? 19.996 -0.229 -4.839 1.00 63.88 146 PRO A C 1
ATOM 1191 O O . PRO A 1 146 ? 20.460 -1.297 -5.232 1.00 63.88 146 PRO A O 1
ATOM 1194 N N . ASP A 1 147 ? 20.079 0.172 -3.573 1.00 73.69 147 ASP A N 1
ATOM 1195 C CA . ASP A 1 147 ? 20.930 -0.483 -2.573 1.00 73.69 147 ASP A CA 1
ATOM 1196 C C . ASP A 1 147 ? 20.189 -1.488 -1.678 1.00 73.69 147 ASP A C 1
ATOM 1198 O O . ASP A 1 147 ? 20.808 -2.091 -0.809 1.00 73.69 147 ASP A O 1
ATOM 1202 N N . THR A 1 148 ? 18.882 -1.707 -1.897 1.00 79.62 148 THR A N 1
ATOM 1203 C CA . THR A 1 148 ? 18.108 -2.650 -1.075 1.00 79.62 148 THR A CA 1
ATOM 1204 C C . THR A 1 148 ? 18.637 -4.074 -1.231 1.00 79.62 148 THR A C 1
ATOM 1206 O O . THR A 1 148 ? 18.675 -4.620 -2.342 1.00 79.62 148 THR A O 1
ATOM 1209 N N . THR A 1 149 ? 19.031 -4.658 -0.107 1.00 84.31 149 THR A N 1
ATOM 1210 C CA . THR A 1 149 ? 19.584 -6.004 0.029 1.00 84.31 149 THR A CA 1
ATOM 1211 C C . THR A 1 149 ? 18.486 -7.078 0.022 1.00 84.31 149 THR A C 1
ATOM 1213 O O . THR A 1 149 ? 17.317 -6.778 0.277 1.00 84.31 149 THR A O 1
ATOM 1216 N N . PRO A 1 150 ? 18.829 -8.354 -0.241 1.00 85.12 150 PRO A N 1
ATOM 1217 C CA . PRO A 1 150 ? 17.879 -9.460 -0.103 1.00 85.12 150 PRO A CA 1
ATOM 1218 C C . PRO A 1 150 ? 17.277 -9.581 1.307 1.00 85.12 150 PRO A C 1
ATOM 1220 O O . PRO A 1 150 ? 16.097 -9.886 1.432 1.00 85.12 150 PRO A O 1
ATOM 1223 N N . GLU A 1 151 ? 18.061 -9.299 2.354 1.00 87.69 151 GLU A N 1
ATOM 1224 C CA . GLU A 1 151 ? 17.609 -9.346 3.753 1.00 87.69 151 GLU A CA 1
ATOM 1225 C C . GLU A 1 151 ? 16.579 -8.246 4.053 1.00 87.69 151 GLU A C 1
ATOM 1227 O O . GLU A 1 151 ? 15.531 -8.521 4.634 1.00 87.69 151 GLU A O 1
ATOM 1232 N N . GLU A 1 152 ? 16.824 -7.017 3.585 1.00 86.94 152 GLU A N 1
ATOM 1233 C CA . GLU A 1 152 ? 15.852 -5.920 3.684 1.00 86.94 152 GLU A CA 1
ATOM 1234 C C . GLU A 1 152 ? 14.577 -6.233 2.893 1.00 86.94 152 GLU A C 1
ATOM 1236 O O . GLU A 1 152 ? 13.476 -5.968 3.368 1.00 86.94 152 GLU A O 1
ATOM 1241 N N . MET A 1 153 ? 14.698 -6.840 1.706 1.00 86.00 153 MET A N 1
ATOM 1242 C CA . MET A 1 153 ? 13.528 -7.287 0.943 1.00 86.00 153 MET A CA 1
ATOM 1243 C C . MET A 1 153 ? 12.718 -8.345 1.701 1.00 86.00 153 MET A C 1
ATOM 1245 O O . MET A 1 153 ? 11.493 -8.246 1.746 1.00 86.00 153 MET A O 1
ATOM 1249 N N . GLU A 1 154 ? 13.369 -9.328 2.328 1.00 88.25 154 GLU A N 1
ATOM 1250 C CA . GLU A 1 154 ? 12.693 -10.340 3.147 1.00 88.25 154 GLU A CA 1
ATOM 1251 C C . GLU A 1 154 ? 11.975 -9.705 4.352 1.00 88.25 154 GLU A C 1
ATOM 1253 O O . GLU A 1 154 ? 10.833 -10.060 4.662 1.00 88.25 154 GLU A O 1
ATOM 1258 N N . GLU A 1 155 ? 12.610 -8.735 5.015 1.00 89.00 155 GLU A N 1
ATOM 1259 C CA . GLU A 1 155 ? 12.004 -7.992 6.122 1.00 89.00 155 GLU A CA 1
ATOM 1260 C C . GLU A 1 155 ? 10.785 -7.177 5.667 1.00 89.00 155 GLU A C 1
ATOM 1262 O O . GLU A 1 155 ? 9.747 -7.203 6.338 1.00 89.00 155 GLU A O 1
ATOM 1267 N N . LEU A 1 156 ? 10.863 -6.513 4.511 1.00 87.88 156 LEU A N 1
ATOM 1268 C CA . LEU A 1 156 ? 9.736 -5.789 3.919 1.00 87.88 156 LEU A CA 1
ATOM 1269 C C . LEU A 1 156 ? 8.572 -6.737 3.603 1.00 87.88 156 LEU A C 1
ATOM 1271 O O . LEU A 1 156 ? 7.426 -6.430 3.922 1.00 87.88 156 LEU A O 1
ATOM 1275 N N . CYS A 1 157 ? 8.843 -7.920 3.048 1.00 89.00 157 CYS A N 1
ATOM 1276 C CA . CYS A 1 157 ? 7.813 -8.922 2.763 1.00 89.00 157 CYS A CA 1
ATOM 1277 C C . CYS A 1 157 ? 7.116 -9.431 4.039 1.00 89.00 157 CYS A C 1
ATOM 1279 O O . CYS A 1 157 ? 5.890 -9.568 4.078 1.00 89.00 157 CYS A O 1
ATOM 1281 N N . LYS A 1 158 ? 7.870 -9.659 5.123 1.00 89.88 158 LYS A N 1
ATOM 1282 C CA . LYS A 1 158 ? 7.312 -10.078 6.425 1.00 89.88 158 LYS A CA 1
ATOM 1283 C C . LYS A 1 158 ? 6.463 -8.996 7.096 1.00 89.88 158 LYS A C 1
ATOM 1285 O O . LYS A 1 158 ? 5.586 -9.327 7.895 1.00 89.88 158 LYS A O 1
ATOM 1290 N N . ASN A 1 159 ? 6.719 -7.725 6.783 1.00 90.69 159 ASN A N 1
ATOM 1291 C CA . ASN A 1 159 ? 6.090 -6.574 7.431 1.00 90.69 159 ASN A CA 1
ATOM 1292 C C . ASN A 1 159 ? 5.184 -5.737 6.509 1.00 90.69 159 ASN A C 1
ATOM 1294 O O . ASN A 1 159 ? 4.716 -4.673 6.917 1.00 90.69 159 ASN A O 1
ATOM 1298 N N . MET A 1 160 ? 4.878 -6.235 5.308 1.00 90.31 160 MET A N 1
ATOM 1299 C CA . MET A 1 160 ? 4.066 -5.575 4.276 1.00 90.31 160 MET A CA 1
ATOM 1300 C C . MET A 1 160 ? 2.763 -4.966 4.823 1.00 90.31 160 MET A C 1
ATOM 1302 O O . MET A 1 160 ? 2.381 -3.838 4.501 1.00 90.31 160 MET A O 1
ATOM 1306 N N . LEU A 1 161 ? 2.067 -5.709 5.685 1.00 92.12 161 LEU A N 1
ATOM 1307 C CA . LEU A 1 161 ? 0.822 -5.291 6.332 1.00 92.12 161 LEU A CA 1
ATOM 1308 C C . LEU A 1 161 ? 1.049 -4.896 7.802 1.00 92.12 161 LEU A C 1
ATOM 1310 O O . LEU A 1 161 ? 0.233 -5.179 8.683 1.00 92.12 161 LEU A O 1
ATOM 1314 N N . GLY A 1 162 ? 2.174 -4.234 8.070 1.00 91.00 162 GLY A N 1
ATOM 1315 C CA . GLY A 1 162 ? 2.645 -3.896 9.408 1.00 91.00 162 GLY A CA 1
ATOM 1316 C C . GLY A 1 162 ? 3.426 -5.040 10.040 1.00 91.00 162 GLY A C 1
ATOM 1317 O O . GLY A 1 162 ? 3.585 -6.100 9.443 1.00 91.00 162 GLY A O 1
ATOM 1318 N N . LYS A 1 163 ? 3.901 -4.821 11.272 1.00 91.75 163 LYS A N 1
ATOM 1319 C CA . LYS A 1 163 ? 4.752 -5.792 11.968 1.00 91.75 163 LYS A CA 1
ATOM 1320 C C . LYS A 1 163 ? 4.127 -7.193 11.953 1.00 91.75 163 LYS A C 1
ATOM 1322 O O . LYS A 1 163 ? 2.991 -7.337 12.405 1.00 91.75 163 LYS A O 1
ATOM 1327 N N . ASP A 1 164 ? 4.869 -8.188 11.466 1.00 92.19 164 ASP A N 1
ATOM 1328 C CA . ASP A 1 164 ? 4.424 -9.586 11.348 1.00 92.19 164 ASP A CA 1
ATOM 1329 C C . ASP A 1 164 ? 3.079 -9.727 10.596 1.00 92.19 164 ASP A C 1
ATOM 1331 O O . ASP A 1 164 ? 2.235 -10.556 10.937 1.00 92.19 164 ASP A O 1
ATOM 1335 N N . ASN A 1 165 ? 2.828 -8.856 9.611 1.00 92.88 165 ASN A N 1
ATOM 1336 C CA . ASN A 1 165 ? 1.568 -8.741 8.871 1.00 92.88 165 ASN A CA 1
ATOM 1337 C C . ASN A 1 165 ? 0.314 -8.571 9.754 1.00 92.88 165 ASN A C 1
ATOM 1339 O O . ASN A 1 165 ? -0.790 -8.969 9.372 1.00 92.88 165 ASN A O 1
ATOM 1343 N N . CYS A 1 166 ? 0.447 -7.934 10.923 1.00 96.00 166 CYS A N 1
ATOM 1344 C CA . CYS A 1 166 ? -0.622 -7.828 11.917 1.00 96.00 166 CYS A CA 1
ATOM 1345 C C . CYS A 1 166 ? -1.946 -7.236 11.391 1.00 96.00 166 CYS A C 1
ATOM 1347 O O . CYS A 1 166 ? -3.013 -7.541 11.941 1.00 96.00 166 CYS A O 1
ATOM 1349 N N . MET A 1 167 ? -1.926 -6.392 10.347 1.00 94.81 167 MET A N 1
ATOM 1350 C CA . MET A 1 167 ? -3.157 -5.827 9.785 1.00 94.81 167 MET A CA 1
ATOM 1351 C C . MET A 1 167 ? -4.009 -6.887 9.102 1.00 94.81 167 MET A C 1
ATOM 1353 O O . MET A 1 167 ? -5.231 -6.771 9.147 1.00 94.81 167 MET A O 1
ATOM 1357 N N . LYS A 1 168 ? -3.407 -7.941 8.540 1.00 95.62 168 LYS A N 1
ATOM 1358 C CA . LYS A 1 168 ? -4.146 -9.066 7.957 1.00 95.62 168 LYS A CA 1
ATOM 1359 C C . LYS A 1 168 ? -5.116 -9.657 8.982 1.00 95.62 168 LYS A C 1
ATOM 1361 O O . LYS A 1 168 ? -6.325 -9.725 8.734 1.00 95.62 168 LYS A O 1
ATOM 1366 N N . ASP A 1 169 ? -4.609 -9.981 10.169 1.00 96.12 169 ASP A N 1
ATOM 1367 C CA . ASP A 1 169 ? -5.389 -10.565 11.264 1.00 96.12 169 ASP A CA 1
ATOM 1368 C C . ASP A 1 169 ? -6.362 -9.569 11.889 1.00 96.12 169 ASP A C 1
ATOM 1370 O O . ASP A 1 169 ? -7.496 -9.911 12.238 1.00 96.12 169 ASP A O 1
ATOM 1374 N N . LEU A 1 170 ? -5.933 -8.316 12.052 1.00 97.19 170 LEU A N 1
ATOM 1375 C CA . LEU A 1 170 ? -6.790 -7.275 12.605 1.00 97.19 170 LEU A CA 1
ATOM 1376 C C . LEU A 1 170 ? -8.004 -7.005 11.700 1.00 97.19 170 LEU A C 1
ATOM 1378 O O . LEU A 1 170 ? -9.132 -6.922 12.193 1.00 97.19 170 LEU A O 1
ATOM 1382 N N . VAL A 1 171 ? -7.791 -6.929 10.387 1.00 97.75 171 VAL A N 1
ATOM 1383 C CA . VAL A 1 171 ? -8.849 -6.741 9.386 1.00 97.75 171 VAL A CA 1
ATOM 1384 C C . VAL A 1 171 ? -9.734 -7.972 9.302 1.00 97.75 171 VAL A C 1
ATOM 1386 O O . VAL A 1 171 ? -10.953 -7.830 9.308 1.00 97.75 171 VAL A O 1
ATOM 1389 N N . SER A 1 172 ? -9.155 -9.174 9.312 1.00 97.69 172 SER A N 1
ATOM 1390 C CA . SER A 1 172 ? -9.928 -10.420 9.286 1.00 97.69 172 SER A CA 1
ATOM 1391 C C . SER A 1 172 ? -10.911 -10.491 10.460 1.00 97.69 172 SER A C 1
ATOM 1393 O O . SER A 1 172 ? -12.106 -10.716 10.260 1.00 97.69 172 SER A O 1
ATOM 1395 N N . ARG A 1 173 ? -10.449 -10.174 11.678 1.00 97.00 173 ARG A N 1
ATOM 1396 C CA . ARG A 1 173 ? -11.289 -10.178 12.889 1.00 97.00 173 ARG A CA 1
ATOM 1397 C C . ARG A 1 173 ? -12.338 -9.064 12.927 1.00 97.00 173 ARG A C 1
ATOM 1399 O O . ARG A 1 173 ? -13.413 -9.272 13.477 1.00 97.00 173 ARG A O 1
ATOM 1406 N N . THR A 1 174 ? -12.039 -7.892 12.370 1.00 97.31 174 THR A N 1
ATOM 1407 C CA . THR A 1 174 ? -12.903 -6.698 12.497 1.00 97.31 174 THR A CA 1
ATOM 1408 C C . THR A 1 174 ? -13.873 -6.535 11.320 1.00 97.31 174 THR A C 1
ATOM 1410 O O . THR A 1 174 ? -14.994 -6.033 11.458 1.00 97.31 174 THR A O 1
ATOM 1413 N N . CYS A 1 175 ? -13.438 -6.938 10.131 1.00 97.31 175 CYS A N 1
ATOM 1414 C CA . CYS A 1 175 ? -14.082 -6.634 8.856 1.00 97.31 175 CYS A CA 1
ATOM 1415 C C . CYS A 1 175 ? -14.402 -7.890 8.035 1.00 97.31 175 CYS A C 1
ATOM 1417 O O . CYS A 1 175 ? -15.235 -7.814 7.134 1.00 97.31 175 CYS A O 1
ATOM 1419 N N . GLY A 1 176 ? -13.824 -9.040 8.394 1.00 97.31 176 GLY A N 1
ATOM 1420 C CA . GLY A 1 176 ? -14.058 -10.335 7.763 1.00 97.31 176 GLY A CA 1
ATOM 1421 C C . GLY A 1 176 ? -12.926 -10.764 6.827 1.00 97.31 176 GLY A C 1
ATOM 1422 O O . GLY A 1 176 ? -12.159 -9.944 6.320 1.00 97.31 176 GLY A O 1
ATOM 1423 N N . GLY A 1 177 ? -12.847 -12.075 6.582 1.00 96.50 177 GLY A N 1
ATO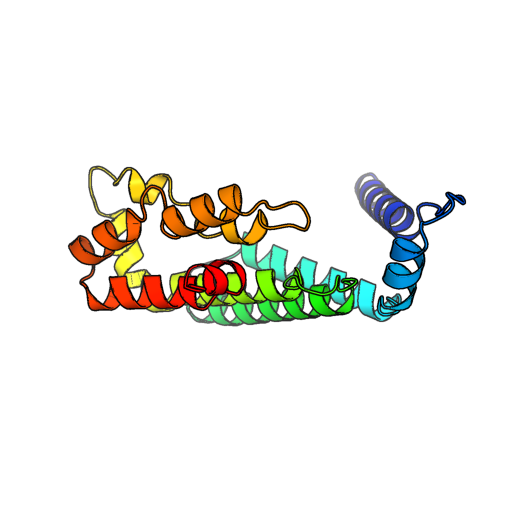M 1424 C CA . GLY A 1 177 ? -11.772 -12.691 5.797 1.00 96.50 177 GLY A CA 1
ATOM 1425 C C . GLY A 1 177 ? -11.692 -12.207 4.346 1.00 96.50 177 GLY A C 1
ATOM 1426 O O . GLY A 1 177 ? -10.593 -12.027 3.842 1.00 96.50 177 GLY A O 1
ATOM 1427 N N . VAL A 1 178 ? -12.830 -11.912 3.704 1.00 96.94 178 VAL A N 1
ATOM 1428 C CA . VAL A 1 178 ? -12.859 -11.394 2.320 1.00 96.94 178 VAL A CA 1
ATOM 1429 C C . VAL A 1 178 ? -12.089 -10.080 2.212 1.00 96.94 178 VAL A C 1
ATOM 1431 O O . VAL A 1 178 ? -11.196 -9.956 1.387 1.00 96.94 178 VAL A O 1
ATOM 1434 N N . MET A 1 179 ? -12.367 -9.127 3.101 1.00 95.25 179 MET A N 1
ATOM 1435 C CA . MET A 1 179 ? -11.718 -7.815 3.067 1.00 95.25 179 MET A CA 1
ATOM 1436 C C . MET A 1 179 ? -10.250 -7.868 3.511 1.00 95.25 179 MET A C 1
ATOM 1438 O O . MET A 1 179 ? -9.438 -7.048 3.088 1.00 95.25 179 MET A O 1
ATOM 1442 N N . SER A 1 180 ? -9.909 -8.835 4.367 1.00 96.44 180 SER A N 1
ATOM 1443 C CA . SER A 1 180 ? -8.517 -9.139 4.706 1.00 96.44 180 SER A CA 1
ATOM 1444 C C . SER A 1 180 ? -7.754 -9.638 3.479 1.00 96.44 180 SER A C 1
ATOM 1446 O O . SER A 1 180 ? -6.676 -9.126 3.195 1.00 96.44 180 SER A O 1
ATOM 1448 N N . GLN A 1 181 ? -8.340 -10.557 2.707 1.00 96.06 181 GLN A N 1
ATOM 1449 C CA . GLN A 1 181 ? -7.722 -11.063 1.485 1.00 96.06 181 GLN A CA 1
ATOM 1450 C C . GLN A 1 181 ? -7.613 -9.979 0.406 1.00 96.06 181 GLN A C 1
ATOM 1452 O O . GLN A 1 181 ? -6.539 -9.792 -0.144 1.00 96.06 181 GLN A O 1
ATOM 1457 N N . GLU A 1 182 ? -8.661 -9.179 0.181 1.00 95.25 182 GLU A N 1
ATOM 1458 C CA . GLU A 1 182 ? -8.605 -8.051 -0.764 1.00 95.25 182 GLU A CA 1
ATOM 1459 C C . GLU A 1 182 ? -7.497 -7.045 -0.414 1.00 95.25 182 GLU A C 1
ATOM 1461 O O . GLU A 1 182 ? -6.873 -6.469 -1.305 1.00 95.25 182 GLU A O 1
ATOM 1466 N N . LEU A 1 183 ? -7.242 -6.823 0.884 1.00 94.00 183 LEU A N 1
ATOM 1467 C CA . LEU A 1 183 ? -6.131 -5.989 1.337 1.00 94.00 183 LEU A CA 1
ATOM 1468 C C . LEU A 1 183 ? -4.776 -6.626 1.001 1.00 94.00 183 LEU A C 1
ATOM 1470 O O . LEU A 1 183 ? -3.907 -5.927 0.488 1.00 94.00 183 LEU A O 1
ATOM 1474 N N . VAL A 1 184 ? -4.606 -7.921 1.277 1.00 93.81 184 VAL A N 1
ATOM 1475 C CA . VAL A 1 184 ? -3.390 -8.685 0.946 1.00 93.81 184 VAL A CA 1
ATOM 1476 C C . VAL A 1 184 ? -3.115 -8.626 -0.557 1.00 93.81 184 VAL A C 1
ATOM 1478 O O . VAL A 1 184 ? -2.075 -8.103 -0.959 1.00 93.81 184 VAL A O 1
ATOM 1481 N N . ASP A 1 185 ? -4.098 -9.005 -1.377 1.00 94.25 185 ASP A N 1
ATOM 1482 C CA . ASP A 1 185 ? -4.005 -9.014 -2.841 1.00 94.25 185 ASP A CA 1
ATOM 1483 C C . ASP A 1 185 ? -3.600 -7.634 -3.384 1.00 94.25 185 ASP A C 1
ATOM 1485 O O . ASP A 1 185 ? -2.859 -7.505 -4.363 1.00 94.25 185 ASP A O 1
ATOM 1489 N N . ARG A 1 186 ? -4.083 -6.557 -2.746 1.00 91.69 186 ARG A N 1
ATOM 1490 C CA . ARG A 1 186 ? -3.766 -5.192 -3.165 1.00 91.69 186 ARG A CA 1
ATOM 1491 C C . ARG A 1 186 ? -2.307 -4.817 -2.958 1.00 91.69 186 ARG A C 1
ATOM 1493 O O . ARG A 1 186 ? -1.777 -4.068 -3.782 1.00 91.69 186 ARG A O 1
ATOM 1500 N N . PHE A 1 187 ? -1.703 -5.285 -1.872 1.00 91.44 187 PHE A N 1
ATOM 1501 C CA . PHE A 1 187 ? -0.301 -5.029 -1.573 1.00 91.44 187 PHE A CA 1
ATOM 1502 C C . PHE A 1 187 ? 0.610 -5.941 -2.395 1.00 91.44 187 PHE A C 1
ATOM 1504 O O . PHE A 1 187 ? 1.533 -5.432 -3.030 1.00 91.44 187 PHE A O 1
ATOM 1511 N N . GLU A 1 188 ? 0.291 -7.230 -2.505 1.00 91.38 188 GLU A N 1
ATOM 1512 C CA . GLU A 1 188 ? 1.025 -8.197 -3.342 1.00 91.38 188 GLU A CA 1
ATOM 1513 C C . GLU A 1 188 ? 1.019 -7.796 -4.823 1.00 91.38 188 GLU A C 1
ATOM 1515 O O . GLU A 1 188 ? 1.999 -7.988 -5.536 1.00 91.38 188 GLU A O 1
ATOM 1520 N N . ALA A 1 189 ? -0.042 -7.139 -5.303 1.00 90.62 189 ALA A N 1
ATOM 1521 C CA . ALA A 1 189 ? -0.092 -6.617 -6.667 1.00 90.62 189 ALA A CA 1
ATOM 1522 C C . ALA A 1 189 ? 0.855 -5.425 -6.926 1.00 90.62 189 ALA A C 1
ATOM 1524 O O . ALA A 1 189 ? 1.065 -5.068 -8.098 1.00 90.62 189 ALA A O 1
ATOM 1525 N N . THR A 1 190 ? 1.411 -4.795 -5.8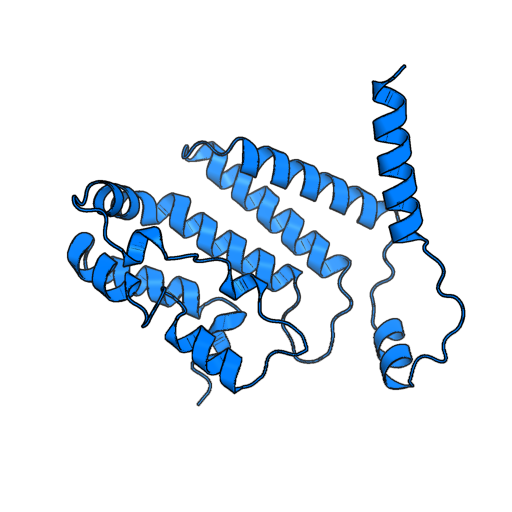85 1.00 89.06 190 THR A N 1
ATOM 1526 C CA . THR A 1 190 ? 2.374 -3.699 -6.048 1.00 89.06 190 THR A CA 1
ATOM 1527 C C . THR A 1 190 ? 3.710 -4.220 -6.550 1.00 89.06 190 THR A C 1
ATOM 1529 O O . THR A 1 190 ? 4.110 -5.349 -6.298 1.00 89.06 190 THR A O 1
ATOM 1532 N N . SER A 1 191 ? 4.436 -3.381 -7.275 1.00 84.31 191 SER A N 1
ATOM 1533 C CA . SER A 1 191 ? 5.739 -3.744 -7.808 1.00 84.31 191 SER A CA 1
ATOM 1534 C C . SER A 1 191 ? 6.719 -4.209 -6.735 1.00 84.31 191 SER A C 1
ATOM 1536 O O . SER A 1 191 ? 7.354 -5.238 -6.924 1.00 84.31 191 SER A O 1
ATOM 1538 N N . VAL A 1 192 ? 6.779 -3.516 -5.597 1.00 83.56 192 VAL A N 1
ATOM 1539 C CA . VAL A 1 192 ? 7.664 -3.864 -4.479 1.00 83.56 192 VAL A CA 1
ATOM 1540 C C . VAL A 1 192 ? 7.405 -5.288 -3.983 1.00 83.56 192 VAL A C 1
ATOM 1542 O O . VAL A 1 192 ? 8.338 -6.092 -3.968 1.00 83.56 192 VAL A O 1
ATOM 1545 N N . PHE A 1 193 ? 6.150 -5.609 -3.658 1.00 86.50 193 PHE A N 1
ATOM 1546 C CA . PHE A 1 193 ? 5.792 -6.878 -3.020 1.00 86.50 193 PHE A CA 1
ATOM 1547 C C . PHE A 1 193 ? 5.511 -8.026 -3.995 1.00 86.50 193 PHE A C 1
ATOM 1549 O O . PHE A 1 193 ? 5.534 -9.176 -3.579 1.00 86.50 193 PHE A O 1
ATOM 1556 N N . LYS A 1 194 ? 5.377 -7.769 -5.303 1.00 83.50 194 LYS A N 1
ATOM 1557 C CA . LYS A 1 194 ? 5.347 -8.833 -6.332 1.00 83.50 194 LYS A CA 1
ATOM 1558 C C . LYS A 1 194 ? 6.550 -9.772 -6.292 1.00 83.50 194 LYS A C 1
ATOM 1560 O O . LYS A 1 194 ? 6.504 -10.845 -6.880 1.00 83.50 194 LYS A O 1
ATOM 1565 N N . GLN A 1 195 ? 7.646 -9.330 -5.686 1.00 76.62 195 GLN A N 1
ATOM 1566 C CA . GLN A 1 195 ? 8.865 -10.114 -5.529 1.00 76.62 195 GLN A CA 1
ATOM 1567 C C . GLN A 1 195 ? 8.831 -11.019 -4.289 1.00 76.62 195 GLN A C 1
ATOM 1569 O O . GLN A 1 195 ? 9.697 -11.871 -4.165 1.00 76.62 195 GLN A O 1
ATOM 1574 N N . CYS A 1 196 ? 7.861 -10.848 -3.385 1.00 80.69 196 CYS A N 1
ATOM 1575 C CA . CYS A 1 196 ? 7.751 -11.650 -2.166 1.00 80.69 196 CYS A CA 1
ATOM 1576 C C . CYS A 1 196 ? 7.320 -13.099 -2.435 1.00 80.69 196 CYS A C 1
ATOM 1578 O O . CYS A 1 196 ? 7.617 -13.964 -1.620 1.00 80.69 196 CYS A O 1
ATOM 1580 N N . ASP A 1 197 ? 6.681 -13.353 -3.582 1.00 66.19 197 ASP A N 1
ATOM 1581 C CA . ASP A 1 197 ? 6.280 -14.690 -4.045 1.00 66.19 197 ASP A CA 1
ATOM 1582 C C . ASP A 1 197 ? 7.279 -15.303 -5.046 1.00 66.19 197 ASP A C 1
ATOM 1584 O O . ASP A 1 197 ? 6.988 -16.321 -5.675 1.00 66.19 197 ASP A O 1
ATOM 1588 N N . ALA A 1 198 ? 8.433 -14.664 -5.275 1.00 50.72 198 ALA A N 1
ATOM 1589 C CA . ALA A 1 198 ? 9.464 -15.225 -6.140 1.00 50.72 198 ALA A CA 1
ATOM 1590 C C . ALA A 1 198 ? 10.250 -16.295 -5.363 1.00 50.72 198 ALA A C 1
ATOM 1592 O O . ALA A 1 198 ? 11.219 -15.970 -4.678 1.00 50.72 198 ALA A O 1
ATOM 1593 N N . ASP A 1 199 ? 9.772 -17.540 -5.461 1.00 36.84 199 ASP A N 1
ATOM 1594 C CA . ASP A 1 199 ? 10.461 -18.775 -5.044 1.00 36.84 199 ASP A CA 1
ATOM 1595 C C . ASP A 1 199 ? 11.917 -18.865 -5.550 1.00 36.84 199 ASP A C 1
ATOM 1597 O O . ASP A 1 199 ? 12.167 -18.555 -6.745 1.00 36.84 199 ASP A O 1
#

Organism: Caenorhabditis elegans (NCBI:txid6239)